Protein AF-A0A0C2WDB3-F1 (afdb_monomer)

Solvent-accessible surface area (backbone atoms only — not comparable to full-atom values): 11250 Å² total; per-residue (Å²): 106,78,64,80,74,76,80,78,57,102,80,63,82,91,71,88,46,85,45,68,68,51,74,45,49,42,76,48,100,87,47,97,67,60,38,32,36,38,39,38,61,45,88,76,47,72,95,50,74,88,69,39,56,70,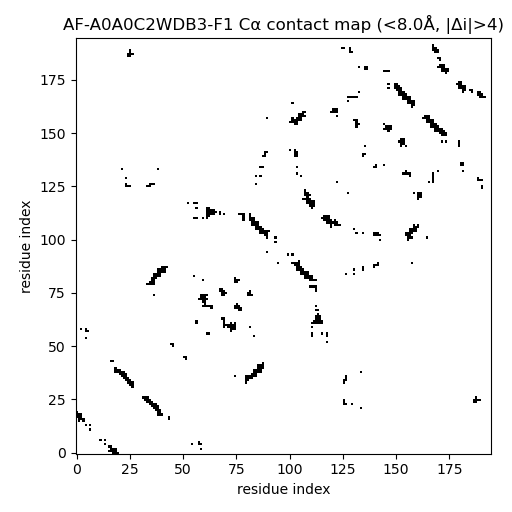56,55,30,46,51,33,20,32,54,22,67,89,75,39,46,14,82,80,30,74,19,61,34,42,71,53,30,20,34,38,36,38,34,40,49,50,51,77,68,56,63,73,42,63,90,75,54,63,24,28,28,35,36,40,35,45,40,37,45,54,40,85,49,71,43,51,78,52,78,52,73,66,56,58,33,41,49,43,60,52,30,56,76,71,68,34,52,76,79,68,88,57,66,78,77,71,43,31,31,68,33,33,31,36,34,66,46,73,74,42,80,46,69,26,51,41,58,30,39,64,47,97,88,69,49,78,40,75,28,90,86,55,71,62,55,56,73,68,81,85,131

Mean predicted aligned error: 9.03 Å

Organism: Amanita muscaria (strain Koide BX008) (NCBI:txid946122)

InterPro domains:
  IPR007400 PrpF-like [PF04303] (33-173)
  IPR007400 PrpF-like [PTHR43709] (33-182)

Foldseek 3Di:
DFDQQPDPDPPDDRQRADFDFDFQFADDVPDPAGAGEGEGELVSDPPDPVRCLSVLCSQQLPADQPPLCSVSHQARSDQSRQKYKHKAADDPVVVVCCVLVAFIEIFIWGQDHNHSDTDRQDDDLRVLLCNQQVCLQVVRGDPDWDDPPQFKTWHWYQYPNHRDIAIWMATWHQDPVGRTHHDPPPSHTDGDDDD

pLDDT: mean 77.94, std 22.99, range [24.86, 97.44]

Secondary structure (DSSP, 8-state):
-B------STTS-----B---------BTTB------EEEEGGGS-SSGGG-HHHHHHHHT---TTTS--TTSS--SSGGGSEEEEEES--HHHHH-GGG---EEEEEEEE-SSS--EE-S---HHHHHHHHHHHHHTT--TT----SSSSEEEEEEEETTTTEEEEEEEEEEE-TTS-EEE-TTTT--------

Radius of gyration: 17.09 Å; Cα contacts (8 Å, |Δi|>4): 403; chains: 1; bounding box: 42×40×45 Å

Sequence (195 aa):
MVLLVPQLGNQVPTTRLSYSYFIASISDDSLQGTSKGIFLHRIHLPSSPSQWALILLGIMGSPDPQYNRQLNGIGGGISSLSKICVVSEPNAELKKHPEMGVQVEYTFVQIGVRDETVDFSGNCGNLSAVVGAFALDEGMCTSGVRSNNGTTTTIRSFNTNTQKIIDTTFPITTTSDGRVLRSEQTRDVYWRPPK

Nearest PDB structures (foldseek):
  2pvz-assembly1_B  TM=8.518E-01  e=1.559E-12  Shewanella oneidensis
  2pw0-assembly1_A  TM=8.530E-01  e=3.350E-12  Shewanella oneidensis
  3g7k-assembly1_B  TM=8.896E-01  e=3.350E-12  Eubacterium barkeri
  5k87-assembly1_A  TM=8.477E-01  e=4.608E-12  Shewanella oneidensis MR-1
  2h9f-assembly1_A-2  TM=7.724E-01  e=1.650E-11  Pseudomonas aeruginosa

Structure (mmCIF, N/CA/C/O backbone):
data_AF-A0A0C2WDB3-F1
#
_entry.id   AF-A0A0C2WDB3-F1
#
loop_
_atom_site.group_PDB
_atom_site.id
_atom_site.type_symbol
_atom_site.label_atom_id
_atom_site.label_alt_id
_atom_site.label_comp_id
_atom_site.label_asym_id
_atom_site.label_entity_id
_atom_site.label_seq_id
_atom_site.pdbx_PDB_ins_code
_atom_site.Cartn_x
_atom_site.Cartn_y
_atom_site.Cartn_z
_atom_site.occupancy
_atom_site.B_iso_or_equiv
_atom_site.auth_seq_id
_atom_site.auth_comp_id
_atom_site.auth_asym_id
_atom_site.auth_atom_id
_atom_site.pdbx_PDB_model_num
ATOM 1 N N . MET A 1 1 ? -12.950 3.444 -13.390 1.00 29.47 1 MET A N 1
ATOM 2 C CA . MET A 1 1 ? -12.377 3.357 -14.755 1.00 29.47 1 MET A CA 1
ATOM 3 C C . MET A 1 1 ? -11.936 1.917 -14.970 1.00 29.47 1 MET A C 1
ATOM 5 O O . MET A 1 1 ? -11.247 1.396 -14.107 1.00 29.47 1 MET A O 1
ATOM 9 N N . VAL A 1 2 ? -12.379 1.244 -16.034 1.00 24.95 2 VAL A N 1
ATOM 10 C CA . VAL A 1 2 ? -11.947 -0.136 -16.333 1.00 24.95 2 VAL A CA 1
ATOM 11 C C . VAL A 1 2 ? -10.651 -0.043 -17.134 1.00 24.95 2 VAL A C 1
ATOM 13 O O . VAL A 1 2 ? -10.688 0.387 -18.283 1.00 24.95 2 VAL A O 1
ATOM 16 N N . LEU A 1 3 ? -9.513 -0.397 -16.533 1.00 31.64 3 LEU A N 1
ATOM 17 C CA . LEU A 1 3 ? -8.263 -0.568 -17.273 1.00 31.64 3 LEU A CA 1
ATOM 18 C C . LEU A 1 3 ? -8.257 -1.965 -17.887 1.00 31.64 3 LEU A C 1
ATOM 20 O O . LEU A 1 3 ? -8.215 -2.968 -17.178 1.00 31.64 3 LEU A O 1
ATOM 24 N N . LEU A 1 4 ? -8.318 -2.020 -19.214 1.00 27.84 4 LEU A N 1
ATOM 25 C CA . LEU A 1 4 ? -7.996 -3.228 -19.959 1.00 27.84 4 LEU A CA 1
ATOM 26 C C . LEU A 1 4 ? -6.472 -3.367 -19.944 1.00 27.84 4 LEU A C 1
ATOM 28 O O . LEU A 1 4 ? -5.782 -2.588 -20.595 1.00 27.84 4 LEU A O 1
ATOM 32 N N . VAL A 1 5 ? -5.949 -4.327 -19.179 1.00 33.88 5 VAL A N 1
ATOM 33 C CA . VAL A 1 5 ? -4.535 -4.710 -19.272 1.00 33.88 5 VAL A CA 1
ATOM 34 C C . VAL A 1 5 ? -4.343 -5.366 -20.648 1.00 33.88 5 VAL A C 1
ATOM 36 O O . VAL A 1 5 ? -5.035 -6.352 -20.928 1.00 33.88 5 VAL A O 1
ATOM 39 N N . PRO A 1 6 ? -3.483 -4.835 -21.539 1.00 29.02 6 PRO A N 1
ATOM 40 C CA . PRO A 1 6 ? -3.236 -5.451 -22.840 1.00 29.02 6 PRO A CA 1
ATOM 41 C C . PRO A 1 6 ? -2.696 -6.874 -22.662 1.00 29.02 6 PRO A C 1
ATOM 43 O O . PRO A 1 6 ? -1.939 -7.139 -21.728 1.00 29.02 6 PRO A O 1
ATOM 46 N N . GLN A 1 7 ? -3.071 -7.795 -23.554 1.00 32.03 7 GLN A N 1
ATOM 47 C CA . GLN A 1 7 ? -2.551 -9.164 -23.545 1.00 32.03 7 GLN A CA 1
ATOM 48 C C . GLN A 1 7 ? -1.019 -9.162 -23.669 1.00 32.03 7 GLN A C 1
ATOM 50 O O . GLN A 1 7 ? -0.475 -8.978 -24.756 1.00 32.03 7 GLN A O 1
ATOM 55 N N . LEU A 1 8 ? -0.320 -9.443 -22.570 1.00 35.09 8 LEU A N 1
ATOM 56 C CA . LEU A 1 8 ? 1.081 -9.861 -22.592 1.00 35.09 8 LEU A CA 1
ATOM 57 C C . LEU A 1 8 ? 1.128 -11.366 -22.908 1.00 35.09 8 LEU A C 1
ATOM 59 O O . LEU A 1 8 ? 1.382 -12.198 -22.043 1.00 35.09 8 LEU A O 1
ATOM 63 N N . GLY A 1 9 ? 0.813 -11.719 -24.158 1.00 31.53 9 GLY A N 1
ATOM 64 C CA . GLY A 1 9 ? 0.893 -13.091 -24.672 1.00 31.53 9 GLY A CA 1
ATOM 65 C C . GLY A 1 9 ? -0.127 -14.089 -24.096 1.00 31.53 9 GLY A C 1
ATOM 66 O O . GLY A 1 9 ? -0.886 -13.804 -23.172 1.00 31.53 9 GLY A O 1
ATOM 67 N N . ASN A 1 10 ? -0.142 -15.295 -24.675 1.00 33.47 10 ASN A N 1
ATOM 68 C CA . ASN A 1 10 ? -1.114 -16.386 -24.463 1.00 33.47 10 ASN A CA 1
ATOM 69 C C . ASN A 1 10 ? -1.148 -17.013 -23.043 1.00 33.47 10 ASN A C 1
ATOM 71 O O . ASN A 1 10 ? -1.560 -18.161 -22.902 1.00 33.47 10 ASN A O 1
ATOM 75 N N . GLN A 1 11 ? -0.687 -16.327 -21.994 1.00 34.84 11 GLN A N 1
ATOM 76 C CA . GLN A 1 11 ? -0.472 -16.921 -20.663 1.00 34.84 11 GLN A CA 1
ATOM 77 C C . GLN A 1 11 ? -1.189 -16.207 -19.506 1.00 34.84 11 GLN A C 1
ATOM 79 O O . GLN A 1 11 ? -1.117 -16.685 -18.376 1.00 34.84 11 GLN A O 1
ATOM 84 N N . VAL A 1 12 ? -1.918 -15.110 -19.747 1.00 37.12 12 VAL A N 1
ATOM 85 C CA . VAL A 1 12 ? -2.683 -14.421 -18.690 1.00 37.12 12 VAL A CA 1
ATOM 86 C C . VAL A 1 12 ? -4.150 -14.284 -19.119 1.00 37.12 12 VAL A C 1
ATOM 88 O O . VAL A 1 12 ? -4.416 -13.652 -20.144 1.00 37.12 12 VAL A O 1
ATOM 91 N N . PRO A 1 13 ? -5.118 -14.874 -18.386 1.00 30.00 13 PRO A N 1
ATOM 92 C CA . PRO A 1 13 ? -6.539 -14.684 -18.663 1.00 30.00 13 PRO A CA 1
ATOM 93 C C . PRO A 1 13 ? -6.901 -13.196 -18.655 1.00 30.00 13 PRO A C 1
ATOM 95 O O . PRO A 1 13 ? -6.412 -12.436 -17.819 1.00 30.00 13 PRO A O 1
ATOM 98 N N . THR A 1 14 ? -7.789 -12.781 -19.557 1.00 35.41 14 THR A N 1
ATOM 99 C CA . THR A 1 14 ? -8.394 -11.443 -19.584 1.00 35.41 14 THR A CA 1
ATOM 100 C C . THR A 1 14 ? -9.324 -11.285 -18.381 1.00 35.41 14 THR A C 1
ATOM 102 O O . THR A 1 14 ? -10.544 -11.389 -18.478 1.00 35.41 14 THR A O 1
ATOM 105 N N . THR A 1 15 ? -8.750 -11.059 -17.204 1.00 36.50 15 THR A N 1
ATOM 106 C CA . THR A 1 15 ? -9.531 -10.725 -16.019 1.00 36.50 15 THR A CA 1
ATOM 107 C C . THR A 1 15 ? -9.968 -9.273 -16.150 1.00 36.50 15 THR A C 1
ATOM 109 O O . THR A 1 15 ? -9.150 -8.359 -16.255 1.00 36.50 15 THR A O 1
ATOM 112 N N . ARG A 1 16 ? -11.282 -9.047 -16.173 1.00 34.53 16 ARG A N 1
ATOM 113 C CA . ARG A 1 16 ? -11.859 -7.707 -16.084 1.00 34.53 16 ARG A CA 1
ATOM 114 C C . ARG A 1 16 ? -11.647 -7.219 -14.655 1.00 34.53 16 ARG A C 1
ATOM 116 O O . ARG A 1 16 ? -12.353 -7.642 -13.746 1.00 34.53 16 ARG A O 1
ATOM 123 N N . LEU A 1 17 ? -10.641 -6.381 -14.457 1.00 39.28 17 LEU A N 1
ATOM 124 C CA . LEU A 1 17 ? -10.274 -5.897 -13.135 1.00 39.28 17 LEU A CA 1
ATOM 125 C C . LEU A 1 17 ? -10.960 -4.545 -12.912 1.00 39.28 17 LEU A C 1
ATOM 127 O O . LEU A 1 17 ? -10.678 -3.553 -13.587 1.00 39.28 17 LEU A O 1
ATOM 131 N N . SER A 1 18 ? -11.938 -4.531 -12.007 1.00 35.72 18 SER A N 1
ATOM 132 C CA . SER A 1 18 ? -12.594 -3.307 -11.551 1.00 35.72 18 SER A CA 1
ATOM 133 C C . SER A 1 18 ? -11.672 -2.633 -10.541 1.00 35.72 18 SER A C 1
ATOM 135 O O . SER A 1 18 ? -11.499 -3.130 -9.432 1.00 35.72 18 SER A O 1
ATOM 137 N N . TYR A 1 19 ? -11.045 -1.522 -10.919 1.00 44.62 19 TYR A N 1
ATOM 138 C CA . TYR A 1 19 ? -10.164 -0.781 -10.020 1.00 44.62 19 TYR A CA 1
ATOM 139 C C . TYR A 1 19 ? -10.827 0.516 -9.560 1.00 44.62 19 TYR A C 1
ATOM 141 O O . TYR A 1 19 ? -11.142 1.391 -10.375 1.00 44.62 19 TYR A O 1
ATOM 149 N N . SER A 1 20 ? -10.986 0.655 -8.247 1.00 41.03 20 SER A N 1
ATOM 150 C CA . SER A 1 20 ? -11.106 1.952 -7.588 1.00 41.03 20 SER A CA 1
ATOM 151 C C . SER A 1 20 ? -9.692 2.504 -7.434 1.00 41.03 20 SER A C 1
ATOM 153 O O . SER A 1 20 ? -8.935 2.028 -6.598 1.00 41.03 20 SER A O 1
ATOM 155 N N . TYR A 1 21 ? -9.284 3.456 -8.273 1.00 44.28 21 TYR A N 1
ATOM 156 C CA . TYR A 1 21 ? -7.986 4.106 -8.098 1.00 44.28 21 TYR A CA 1
ATOM 157 C C . TYR A 1 21 ? -8.173 5.320 -7.186 1.00 44.28 21 TYR A C 1
ATOM 159 O O . TYR A 1 21 ? -8.835 6.292 -7.543 1.00 4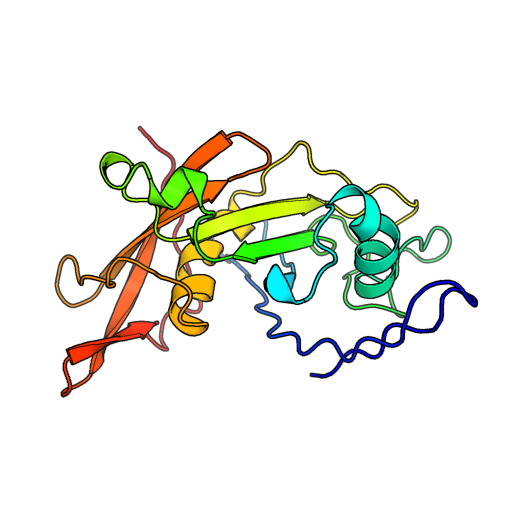4.28 21 TYR A O 1
ATOM 167 N N . PHE A 1 22 ? -7.592 5.259 -5.991 1.00 49.25 22 PHE A N 1
ATOM 168 C CA . PHE A 1 22 ? -7.472 6.424 -5.127 1.00 49.25 22 PHE A CA 1
ATOM 169 C C . PHE A 1 22 ? -6.130 7.096 -5.400 1.00 49.25 22 PHE A C 1
ATOM 171 O O . PHE A 1 22 ? -5.084 6.516 -5.132 1.00 49.25 22 PHE A O 1
ATOM 178 N N . ILE A 1 23 ? -6.138 8.319 -5.928 1.00 50.66 23 ILE A N 1
ATOM 179 C CA . ILE A 1 23 ? -4.914 9.117 -6.019 1.00 50.66 23 ILE A CA 1
ATOM 180 C C . ILE A 1 23 ? -4.742 9.820 -4.678 1.00 50.66 23 ILE A C 1
ATOM 182 O O . ILE A 1 23 ? -5.317 10.879 -4.439 1.00 50.66 23 ILE A O 1
ATOM 186 N N . ALA A 1 24 ? -3.938 9.225 -3.802 1.00 48.50 24 ALA A N 1
ATOM 187 C CA . ALA A 1 24 ? -3.447 9.924 -2.626 1.00 48.50 24 ALA A CA 1
ATOM 188 C C . ALA A 1 24 ? -2.508 11.042 -3.085 1.00 48.50 24 ALA A C 1
ATOM 190 O O . ALA A 1 24 ? -1.585 10.792 -3.851 1.00 48.50 24 ALA A O 1
ATOM 191 N N . SER A 1 25 ? -2.755 12.271 -2.649 1.00 47.25 25 SER A N 1
ATOM 192 C CA . SER A 1 25 ? -1.827 13.390 -2.781 1.00 47.25 25 SER A CA 1
ATOM 193 C C . SER A 1 25 ? -1.812 14.086 -1.437 1.00 47.25 25 SER A C 1
ATOM 195 O O . SER A 1 25 ? -2.740 14.818 -1.128 1.00 47.25 25 SER A O 1
ATOM 197 N N . ILE A 1 26 ? -0.792 13.831 -0.625 1.00 49.50 26 ILE A N 1
ATOM 198 C CA . ILE A 1 26 ? -0.613 14.564 0.629 1.00 49.50 26 ILE A CA 1
ATOM 199 C C . ILE A 1 26 ? 0.196 15.804 0.287 1.00 49.50 26 ILE A C 1
ATOM 201 O O . ILE A 1 26 ? 1.408 15.714 0.107 1.00 49.50 26 ILE A O 1
ATOM 205 N N . SER A 1 27 ? -0.494 16.927 0.100 1.00 42.66 27 SER A N 1
ATOM 206 C CA . SER A 1 27 ? 0.113 18.254 0.047 1.00 42.66 27 SER A CA 1
ATOM 207 C C . SER A 1 27 ? 0.041 18.859 1.441 1.00 42.66 27 SER A C 1
ATOM 209 O O . SER A 1 27 ? -1.006 19.335 1.856 1.00 42.66 27 SER A O 1
ATOM 211 N N . ASP A 1 28 ? 1.148 18.815 2.170 1.00 41.81 28 ASP A N 1
ATOM 212 C CA . ASP A 1 28 ? 1.378 19.752 3.263 1.00 41.81 28 ASP A CA 1
ATOM 213 C C . ASP A 1 28 ? 2.239 20.874 2.674 1.00 41.81 28 ASP A C 1
ATOM 215 O O . ASP A 1 28 ? 3.283 20.593 2.080 1.00 41.81 28 ASP A O 1
ATOM 219 N N . ASP A 1 29 ? 1.812 22.132 2.809 1.00 41.59 29 ASP A N 1
ATOM 220 C CA . ASP A 1 29 ? 2.578 23.300 2.350 1.00 41.59 29 ASP A CA 1
ATOM 221 C C . ASP A 1 29 ? 3.986 23.363 2.988 1.00 41.59 29 ASP A C 1
ATOM 223 O O . ASP A 1 29 ? 4.877 24.044 2.476 1.00 41.59 29 ASP A O 1
ATOM 227 N N . SER A 1 30 ? 4.223 22.609 4.070 1.00 39.62 30 SER A N 1
ATOM 228 C CA . SER A 1 30 ? 5.518 22.453 4.738 1.00 39.62 30 SER A CA 1
ATOM 229 C C . SER A 1 30 ? 6.314 21.189 4.355 1.00 39.62 30 SER A C 1
ATOM 231 O O . SER A 1 30 ? 7.501 21.109 4.679 1.00 39.62 30 SER A O 1
ATOM 233 N N . LEU A 1 31 ? 5.731 20.227 3.621 1.00 39.47 31 LEU A N 1
ATOM 234 C CA . LEU A 1 31 ? 6.399 18.992 3.178 1.00 39.47 31 LEU A CA 1
ATOM 235 C C . LEU A 1 31 ? 6.399 18.903 1.645 1.00 39.47 31 LEU A C 1
ATOM 237 O O . LEU A 1 31 ? 5.482 18.379 1.014 1.00 39.47 31 LEU A O 1
ATOM 241 N N . GLN A 1 32 ? 7.477 19.377 1.019 1.00 34.22 32 GLN A N 1
ATOM 242 C CA . GLN A 1 32 ? 7.733 19.165 -0.408 1.00 34.22 32 GLN A CA 1
ATOM 243 C C . GLN A 1 32 ? 7.934 17.668 -0.700 1.00 34.22 32 GLN A C 1
ATOM 245 O O . GLN A 1 32 ? 9.035 17.135 -0.590 1.00 34.22 32 GLN A O 1
ATOM 250 N N . GLY A 1 33 ? 6.854 16.984 -1.084 1.00 46.50 33 GLY A N 1
ATOM 251 C CA . GLY A 1 33 ? 6.903 15.606 -1.571 1.00 46.50 33 GLY A CA 1
ATOM 252 C C . GLY A 1 33 ? 5.533 14.941 -1.683 1.00 46.50 33 GLY A C 1
ATOM 253 O O . GLY A 1 33 ? 5.199 14.084 -0.870 1.00 46.50 33 GLY A O 1
ATOM 254 N N . THR A 1 34 ? 4.755 15.257 -2.722 1.00 65.25 34 THR A N 1
ATOM 255 C CA . THR A 1 34 ? 3.454 14.610 -2.962 1.00 65.25 34 THR A CA 1
ATOM 256 C C . THR A 1 34 ? 3.649 13.301 -3.739 1.00 65.25 34 THR A C 1
ATOM 258 O O . THR A 1 34 ? 3.961 13.279 -4.928 1.00 65.25 34 THR A O 1
ATOM 261 N N . SER A 1 35 ? 3.543 12.158 -3.057 1.00 71.25 35 SER A N 1
ATOM 262 C CA . SER A 1 35 ? 3.513 10.859 -3.747 1.00 71.25 35 SER A CA 1
ATOM 263 C C . SER A 1 35 ? 2.099 10.539 -4.188 1.00 71.25 35 SER A C 1
ATOM 265 O O . SER A 1 35 ? 1.191 10.679 -3.378 1.00 71.25 35 SER A O 1
ATOM 267 N N . LYS A 1 36 ? 1.945 10.055 -5.420 1.00 81.94 36 LYS A N 1
ATOM 268 C CA . LYS A 1 36 ? 0.699 9.481 -5.928 1.00 81.94 36 LYS A CA 1
ATOM 269 C C . LYS A 1 36 ? 0.923 8.013 -6.238 1.00 81.94 36 LYS A C 1
ATOM 271 O O . LYS A 1 36 ? 2.006 7.604 -6.649 1.00 81.94 36 LYS A O 1
ATOM 276 N N . GLY A 1 37 ? -0.111 7.220 -6.044 1.00 85.62 37 GLY A N 1
ATOM 277 C CA . GLY A 1 37 ? -0.098 5.817 -6.407 1.00 85.62 37 GLY A CA 1
ATOM 278 C C . GLY A 1 37 ? -1.508 5.289 -6.508 1.00 85.62 37 GLY A C 1
ATOM 279 O O . GLY A 1 37 ? -2.467 6.037 -6.332 1.00 85.62 37 GLY A O 1
ATOM 280 N N . ILE A 1 38 ? -1.611 4.006 -6.817 1.00 88.44 38 ILE A N 1
ATOM 281 C CA . ILE A 1 38 ? -2.891 3.339 -7.031 1.00 88.44 38 ILE A CA 1
ATOM 282 C C . ILE A 1 38 ? -3.148 2.356 -5.912 1.00 88.44 38 ILE A C 1
ATOM 284 O O . ILE A 1 38 ? -2.246 1.645 -5.483 1.00 88.44 38 ILE A O 1
ATOM 288 N N . PHE A 1 39 ? -4.397 2.298 -5.473 1.00 89.50 39 PHE A N 1
ATOM 289 C CA . PHE A 1 39 ? -4.862 1.333 -4.495 1.00 89.50 39 PHE A CA 1
ATOM 290 C C . PHE A 1 39 ? -5.623 0.235 -5.233 1.00 89.50 39 PHE A C 1
ATOM 292 O O . PHE A 1 39 ? -6.475 0.520 -6.070 1.00 89.50 39 PHE A O 1
ATOM 299 N N . LEU A 1 40 ? -5.271 -1.021 -4.981 1.00 90.56 40 LEU A N 1
ATOM 300 C CA . LEU A 1 40 ? -5.884 -2.185 -5.607 1.00 90.56 40 LEU A CA 1
ATOM 301 C C . LEU A 1 40 ? -6.482 -3.067 -4.524 1.00 90.56 40 LEU A C 1
ATOM 303 O O . LEU A 1 40 ? -5.833 -3.356 -3.522 1.00 90.56 40 LEU A O 1
ATOM 307 N N . HIS A 1 41 ? -7.686 -3.571 -4.764 1.00 91.38 41 HIS A N 1
ATOM 308 C CA . HIS A 1 41 ? -8.228 -4.659 -3.963 1.00 91.38 41 HIS A CA 1
ATOM 309 C C . HIS A 1 41 ? -7.413 -5.931 -4.201 1.00 91.38 41 HIS A C 1
ATOM 311 O O . HIS A 1 41 ? -7.281 -6.398 -5.334 1.00 91.38 41 HIS A O 1
ATOM 317 N N . ARG A 1 42 ? -6.925 -6.549 -3.129 1.00 93.81 42 ARG A N 1
ATOM 318 C CA . ARG A 1 42 ? -6.191 -7.820 -3.169 1.00 93.81 42 ARG A CA 1
ATOM 319 C C . ARG A 1 42 ? -6.972 -8.955 -3.837 1.00 93.81 42 ARG A C 1
ATOM 321 O O . ARG A 1 42 ? -6.353 -9.833 -4.437 1.00 93.81 42 ARG A O 1
ATOM 328 N N . ILE A 1 43 ? -8.304 -8.947 -3.741 1.00 91.00 43 ILE A N 1
ATOM 329 C CA . ILE A 1 43 ? -9.184 -9.966 -4.343 1.00 91.00 43 ILE A CA 1
ATOM 330 C C . ILE A 1 43 ? -9.133 -9.976 -5.877 1.00 91.00 43 ILE A C 1
ATOM 332 O O . ILE A 1 43 ? -9.504 -10.966 -6.496 1.00 91.00 43 ILE A O 1
ATOM 336 N N . HIS A 1 44 ? -8.653 -8.892 -6.489 1.00 89.88 44 HIS A N 1
ATOM 337 C CA . HIS A 1 44 ? -8.504 -8.775 -7.935 1.00 89.88 44 HIS A CA 1
ATOM 338 C C . HIS A 1 44 ? -7.155 -9.319 -8.436 1.00 89.88 44 HIS A C 1
ATOM 340 O O . HIS A 1 44 ? -6.963 -9.479 -9.636 1.00 89.88 44 HIS A O 1
ATOM 346 N N . LEU A 1 45 ? -6.214 -9.637 -7.547 1.00 91.56 45 LEU A N 1
ATOM 347 C CA . LEU A 1 45 ? -4.917 -10.194 -7.928 1.00 91.56 45 LEU A CA 1
ATOM 348 C C . LEU A 1 45 ? -4.858 -11.706 -7.670 1.00 91.56 45 LEU A C 1
ATOM 350 O O . LEU A 1 45 ? -5.545 -12.205 -6.772 1.00 91.56 45 LEU A O 1
ATOM 354 N N . PRO A 1 46 ? -4.002 -12.445 -8.404 1.00 93.94 46 PRO A N 1
ATOM 355 C CA . PRO A 1 46 ? -3.741 -13.847 -8.112 1.00 93.94 46 PRO A CA 1
ATOM 356 C C . PRO A 1 46 ? -3.354 -14.070 -6.649 1.00 93.94 46 PRO A C 1
ATOM 358 O O . PRO A 1 46 ? -2.742 -13.212 -6.008 1.00 93.94 46 PRO A O 1
ATOM 361 N N . SER A 1 47 ? -3.672 -15.249 -6.114 1.00 91.06 47 SER A N 1
ATOM 362 C CA . SER A 1 47 ? -3.431 -15.543 -4.699 1.00 91.06 47 SER A CA 1
ATOM 363 C C . SER A 1 47 ? -1.954 -15.482 -4.300 1.00 91.06 47 SER A C 1
ATOM 365 O O . SER A 1 47 ? -1.650 -15.173 -3.150 1.00 91.06 47 SER A O 1
ATOM 367 N N . SER A 1 48 ? -1.043 -15.755 -5.238 1.00 91.06 48 SER A N 1
ATOM 368 C CA . SER A 1 48 ? 0.396 -15.692 -4.999 1.00 91.06 48 SER A CA 1
ATOM 369 C C . SER A 1 48 ? 0.970 -14.329 -5.406 1.00 91.06 48 SER A C 1
ATOM 371 O O . SER A 1 48 ? 0.919 -14.002 -6.596 1.00 91.06 48 SER A O 1
ATOM 373 N N . PRO A 1 49 ? 1.598 -13.564 -4.487 1.00 89.94 49 PRO A N 1
ATOM 374 C CA . PRO A 1 49 ? 2.290 -12.318 -4.827 1.00 89.94 49 PRO A CA 1
ATOM 375 C C . PRO A 1 49 ? 3.382 -12.466 -5.891 1.00 89.94 49 PRO A C 1
ATOM 377 O O . PRO A 1 49 ? 3.630 -11.536 -6.653 1.00 89.94 49 PRO A O 1
ATOM 380 N N . SER A 1 50 ? 3.986 -13.654 -6.022 1.00 90.50 50 SER A N 1
ATOM 381 C CA . SER A 1 50 ? 4.978 -13.926 -7.072 1.00 90.50 50 SER A CA 1
ATOM 382 C C . SER A 1 50 ? 4.418 -13.816 -8.496 1.00 90.50 50 SER A C 1
ATOM 384 O O . SER A 1 50 ? 5.181 -13.669 -9.444 1.00 90.50 50 SER A O 1
ATOM 386 N N . GLN A 1 51 ? 3.093 -13.862 -8.661 1.00 92.88 51 GLN A N 1
ATOM 387 C CA . GLN A 1 51 ? 2.418 -13.738 -9.955 1.00 92.88 51 GLN A CA 1
ATOM 388 C C . GLN A 1 51 ? 2.001 -12.294 -10.268 1.00 92.88 51 GLN A C 1
ATOM 390 O O . GLN A 1 51 ? 1.402 -12.039 -11.310 1.00 92.88 51 GLN A O 1
ATOM 395 N N . TRP A 1 52 ? 2.275 -11.336 -9.377 1.00 95.50 52 TRP A N 1
ATOM 396 C CA . TRP A 1 52 ? 1.799 -9.962 -9.544 1.00 95.50 52 TRP A CA 1
ATOM 397 C C . TRP A 1 52 ? 2.669 -9.136 -10.480 1.00 95.50 52 TRP A C 1
ATOM 399 O O . TRP A 1 52 ? 2.146 -8.227 -11.113 1.00 95.50 52 TRP A O 1
ATOM 409 N N . ALA A 1 53 ? 3.966 -9.439 -10.586 1.00 95.56 53 ALA A N 1
ATOM 410 C CA . ALA A 1 53 ? 4.946 -8.560 -11.227 1.00 95.56 53 ALA A CA 1
ATOM 411 C C . ALA A 1 53 ? 4.500 -8.058 -12.612 1.00 95.56 53 ALA A C 1
ATOM 413 O O . ALA A 1 53 ? 4.387 -6.852 -12.813 1.00 95.56 53 ALA A O 1
ATOM 414 N N . LEU A 1 54 ? 4.136 -8.969 -13.524 1.00 94.00 54 LEU A N 1
ATOM 415 C CA . LEU A 1 54 ? 3.684 -8.614 -14.877 1.00 94.00 54 LEU A CA 1
ATOM 416 C C . LEU A 1 54 ? 2.399 -7.773 -14.885 1.00 94.00 54 LEU A C 1
ATOM 418 O O . LEU A 1 54 ? 2.258 -6.867 -15.702 1.00 94.00 54 LEU A O 1
ATOM 422 N N . ILE A 1 55 ? 1.471 -8.044 -13.963 1.00 94.94 55 ILE A N 1
ATOM 423 C CA . ILE A 1 55 ? 0.213 -7.297 -13.845 1.00 94.94 55 ILE A CA 1
ATOM 424 C C . ILE A 1 55 ? 0.504 -5.870 -13.374 1.00 94.94 55 ILE A C 1
ATOM 426 O O . ILE A 1 55 ? 0.008 -4.914 -13.963 1.00 94.94 55 ILE A O 1
ATOM 430 N N . LEU A 1 56 ? 1.322 -5.719 -12.329 1.00 95.94 56 LEU A N 1
ATOM 431 C CA . LEU A 1 56 ? 1.645 -4.418 -11.745 1.00 95.94 56 LEU A CA 1
ATOM 432 C C . LEU A 1 56 ? 2.477 -3.557 -12.705 1.00 95.94 56 LEU A C 1
ATOM 434 O O . LEU A 1 56 ? 2.187 -2.372 -12.854 1.00 95.94 56 LEU A O 1
ATOM 438 N N . LEU A 1 57 ? 3.446 -4.155 -13.404 1.00 96.50 57 LEU A N 1
ATOM 439 C CA . LEU A 1 57 ? 4.200 -3.496 -14.475 1.00 96.50 57 LEU A CA 1
ATOM 440 C C . LEU A 1 57 ? 3.266 -3.006 -15.589 1.00 96.50 57 LEU A C 1
ATOM 442 O O . LEU A 1 57 ? 3.311 -1.832 -15.957 1.00 96.50 57 LEU A O 1
ATOM 446 N N . GLY A 1 58 ? 2.352 -3.868 -16.050 1.00 94.44 58 GLY A N 1
ATOM 447 C CA . GLY A 1 58 ? 1.366 -3.526 -17.074 1.00 94.44 58 GLY A CA 1
ATOM 448 C C . GLY A 1 58 ? 0.412 -2.402 -16.658 1.00 94.44 58 GLY A C 1
ATOM 449 O O . GLY A 1 58 ? 0.154 -1.504 -17.453 1.00 94.44 58 GLY A O 1
ATOM 450 N N . ILE A 1 59 ? -0.068 -2.399 -15.408 1.00 93.19 59 ILE A N 1
ATOM 451 C CA . ILE A 1 59 ? -0.880 -1.296 -14.863 1.00 93.19 59 ILE A CA 1
ATOM 452 C C . ILE A 1 59 ? -0.093 0.016 -14.921 1.00 93.19 59 ILE A C 1
ATOM 454 O O . ILE A 1 59 ? -0.620 1.033 -15.370 1.00 93.19 59 ILE A O 1
ATOM 458 N N . MET A 1 60 ? 1.166 0.007 -14.483 1.00 94.50 60 MET A N 1
ATOM 459 C CA . MET A 1 60 ? 1.965 1.230 -14.413 1.00 94.50 60 MET A CA 1
ATOM 460 C C . MET A 1 60 ? 2.501 1.704 -15.757 1.00 94.50 60 MET A C 1
ATOM 462 O O . MET A 1 60 ? 2.905 2.857 -15.836 1.00 94.50 60 MET A O 1
ATOM 466 N N . GLY A 1 61 ? 2.482 0.877 -16.802 1.00 95.50 61 GLY A N 1
ATOM 467 C CA . GLY A 1 61 ? 3.105 1.215 -18.083 1.00 95.50 61 GLY A CA 1
ATOM 468 C C . GLY A 1 61 ? 4.627 1.072 -18.046 1.00 95.50 61 GLY A C 1
ATOM 469 O O . GLY A 1 61 ? 5.342 1.821 -18.706 1.00 95.50 61 GLY A O 1
ATOM 470 N N . SER A 1 62 ? 5.120 0.140 -17.231 1.00 96.75 62 SER A N 1
ATOM 471 C CA . SER A 1 62 ? 6.539 -0.184 -17.100 1.00 96.75 62 SER A CA 1
ATOM 472 C C . SER A 1 62 ? 6.857 -1.536 -17.748 1.00 96.75 62 SER A C 1
ATOM 474 O O . SER A 1 62 ? 5.990 -2.414 -17.774 1.00 96.75 62 SER A O 1
ATOM 476 N N . PRO A 1 63 ? 8.095 -1.742 -18.224 1.00 96.75 63 PRO A N 1
ATOM 477 C CA . PRO A 1 63 ? 9.182 -0.762 -18.283 1.00 96.75 63 PRO A CA 1
ATOM 478 C C . PRO A 1 63 ? 8.987 0.268 -19.415 1.00 96.75 63 PRO A C 1
ATOM 480 O O . PRO A 1 63 ? 8.478 -0.054 -20.485 1.00 96.75 63 PRO A O 1
ATOM 483 N N . ASP A 1 64 ? 9.446 1.501 -19.199 1.00 96.00 64 ASP A N 1
ATOM 484 C CA . ASP A 1 64 ? 9.537 2.573 -20.202 1.00 96.00 64 ASP A CA 1
ATOM 485 C C . ASP A 1 64 ? 10.956 3.186 -20.200 1.00 96.00 64 ASP A C 1
ATOM 487 O O . ASP A 1 64 ? 11.170 4.314 -19.734 1.00 96.00 64 ASP A O 1
ATOM 491 N N . PRO A 1 65 ? 11.967 2.437 -20.687 1.00 94.56 65 PRO A N 1
ATOM 492 C CA . PRO A 1 65 ? 13.367 2.857 -20.636 1.00 94.56 65 PRO A CA 1
ATOM 493 C C . PRO A 1 65 ? 13.657 4.069 -21.526 1.00 94.56 65 PRO A C 1
ATOM 495 O O . PRO A 1 65 ? 14.558 4.855 -21.227 1.00 94.56 65 PRO A O 1
ATOM 498 N N . GLN A 1 66 ? 12.913 4.218 -22.626 1.00 92.50 66 GLN A N 1
ATOM 499 C CA . GLN A 1 66 ? 13.195 5.215 -23.654 1.00 92.50 66 GLN A CA 1
ATOM 500 C C . GLN A 1 66 ? 12.630 6.588 -23.295 1.00 92.50 66 GLN A C 1
ATOM 502 O O . GLN A 1 66 ? 13.305 7.596 -23.512 1.00 92.50 66 GLN A O 1
ATOM 507 N N . TYR A 1 67 ? 11.409 6.647 -22.758 1.00 92.62 67 TYR A N 1
ATOM 508 C CA . TYR A 1 67 ? 10.706 7.916 -22.594 1.00 92.62 67 TYR A CA 1
ATOM 509 C C . TYR A 1 67 ? 10.514 8.321 -21.133 1.00 92.62 67 TYR A C 1
ATOM 511 O O . TYR A 1 67 ? 10.474 9.524 -20.874 1.00 92.62 67 TYR A O 1
ATOM 519 N N . ASN A 1 68 ? 10.474 7.379 -20.181 1.00 93.94 68 ASN A N 1
ATOM 520 C CA . ASN A 1 68 ? 10.158 7.644 -18.768 1.00 93.94 68 ASN A CA 1
ATOM 521 C C . ASN A 1 68 ? 8.837 8.403 -18.585 1.00 93.94 68 ASN A C 1
ATOM 523 O O . ASN A 1 68 ? 8.757 9.350 -17.806 1.00 93.94 68 ASN A O 1
ATOM 527 N N . ARG A 1 69 ? 7.814 8.056 -19.361 1.00 93.50 69 ARG A N 1
ATOM 528 C CA . ARG A 1 69 ? 6.513 8.730 -19.352 1.00 93.50 69 ARG A CA 1
ATOM 529 C C . ARG A 1 69 ? 5.384 7.825 -18.887 1.00 93.50 69 ARG A C 1
ATOM 531 O O . ARG A 1 69 ? 4.389 8.366 -18.422 1.00 93.50 69 ARG A O 1
ATOM 538 N N . GLN A 1 70 ? 5.527 6.498 -19.017 1.00 94.19 70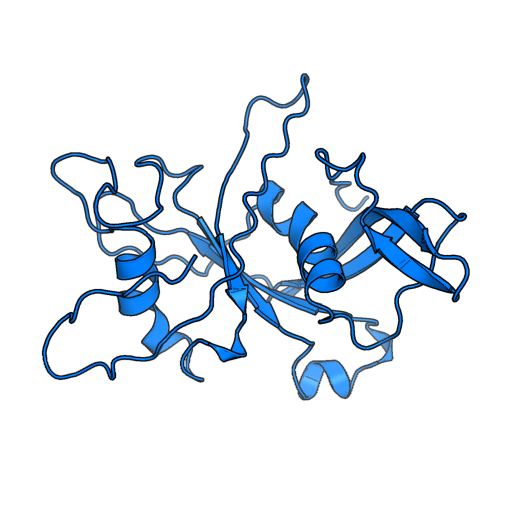 GLN A N 1
ATOM 539 C CA . GLN A 1 70 ? 4.508 5.516 -18.610 1.00 94.19 70 GLN A CA 1
ATOM 540 C C . GLN A 1 70 ? 3.141 5.731 -19.303 1.00 94.19 70 GLN A C 1
ATOM 542 O O . GLN A 1 70 ? 2.087 5.449 -18.743 1.00 94.19 70 GLN A O 1
ATOM 547 N N . LEU A 1 71 ? 3.138 6.224 -20.553 1.00 92.50 71 LEU A N 1
ATOM 548 C CA . LEU A 1 71 ? 1.913 6.632 -21.276 1.00 92.50 71 LEU A CA 1
ATOM 549 C C . LEU A 1 71 ? 0.972 5.477 -21.653 1.00 92.50 71 LEU A C 1
ATOM 551 O O . LEU A 1 71 ? -0.182 5.715 -21.999 1.00 92.50 71 LEU A O 1
ATOM 555 N N . ASN A 1 72 ? 1.465 4.241 -21.638 1.00 90.06 72 ASN A N 1
ATOM 556 C CA . ASN A 1 72 ? 0.684 3.022 -21.856 1.00 90.06 72 ASN A CA 1
ATOM 557 C C . ASN A 1 72 ? 0.088 2.454 -20.553 1.00 90.06 72 ASN A C 1
ATOM 559 O O . ASN A 1 72 ? -0.552 1.405 -20.594 1.00 90.06 72 ASN A O 1
ATOM 563 N N . GLY A 1 73 ? 0.291 3.127 -19.421 1.00 90.81 73 GLY A N 1
ATOM 564 C CA . GLY A 1 73 ? -0.299 2.791 -18.134 1.00 90.81 73 GLY A CA 1
ATOM 565 C C . GLY A 1 73 ? -0.715 4.042 -17.368 1.00 90.81 73 GLY A C 1
ATOM 566 O O . GLY A 1 73 ? -0.941 5.104 -17.944 1.00 90.81 73 GLY A O 1
ATOM 567 N N . ILE A 1 74 ? -0.857 3.900 -16.052 1.00 90.06 74 ILE A N 1
ATOM 568 C CA . ILE A 1 74 ? -1.285 4.991 -15.159 1.00 90.06 74 ILE A CA 1
ATOM 569 C C . ILE A 1 74 ? -0.159 5.570 -14.301 1.00 90.06 74 ILE A C 1
ATOM 571 O O . ILE A 1 74 ? -0.411 6.429 -13.453 1.00 90.06 74 ILE A O 1
ATOM 575 N N . GLY A 1 75 ? 1.075 5.107 -14.502 1.00 90.88 75 GLY A N 1
ATOM 576 C CA . GLY A 1 75 ? 2.244 5.706 -13.877 1.00 90.88 75 GLY A CA 1
ATOM 577 C C . GLY A 1 75 ? 2.538 7.106 -14.413 1.00 90.88 75 GLY A C 1
ATOM 578 O O . GLY A 1 75 ? 2.152 7.468 -15.521 1.00 90.88 75 GLY A O 1
ATOM 579 N N . GLY A 1 76 ? 3.207 7.922 -13.599 1.00 91.94 76 GLY A N 1
ATOM 580 C CA . GLY A 1 76 ? 3.532 9.311 -13.944 1.00 91.94 76 GLY A CA 1
ATOM 581 C C . GLY A 1 76 ? 4.948 9.545 -14.474 1.00 91.94 76 GLY A C 1
ATOM 582 O O . GLY A 1 76 ? 5.388 10.691 -14.498 1.00 91.94 76 GLY A O 1
ATOM 583 N N . GLY A 1 77 ? 5.702 8.494 -14.810 1.00 93.38 77 GLY A N 1
ATOM 584 C CA . GLY A 1 77 ? 7.053 8.605 -15.376 1.00 93.38 77 GLY A CA 1
ATOM 585 C C . GLY A 1 77 ? 8.165 8.962 -14.379 1.00 93.38 77 GLY A C 1
ATOM 586 O O . GLY A 1 77 ? 9.339 9.036 -14.739 1.00 93.38 77 GLY A O 1
ATOM 587 N N . ILE A 1 78 ? 7.824 9.153 -13.103 1.00 92.25 78 ILE A N 1
ATOM 588 C CA . ILE A 1 78 ? 8.767 9.407 -12.005 1.00 92.25 78 ILE A CA 1
ATOM 589 C C . ILE A 1 78 ? 8.428 8.526 -10.801 1.00 92.25 78 ILE A C 1
ATOM 591 O O . ILE A 1 78 ? 7.275 8.141 -10.601 1.00 92.25 78 ILE A O 1
ATOM 595 N N . SER A 1 79 ? 9.423 8.225 -9.962 1.00 91.00 79 SER A N 1
ATOM 596 C CA . SER A 1 79 ? 9.281 7.260 -8.859 1.00 91.00 79 SER A CA 1
ATOM 597 C C . SER A 1 79 ? 8.160 7.610 -7.873 1.00 91.00 79 SER A C 1
ATOM 599 O O . SER A 1 79 ? 7.452 6.715 -7.410 1.00 91.00 79 SER A O 1
ATOM 601 N N . SER A 1 80 ? 7.941 8.900 -7.588 1.00 89.19 80 SER A N 1
ATOM 602 C CA . SER A 1 80 ? 6.881 9.390 -6.695 1.00 89.19 80 SER A CA 1
ATOM 603 C C . SER A 1 80 ? 5.462 9.167 -7.225 1.00 89.19 80 SER A C 1
ATOM 605 O O . SER A 1 80 ? 4.530 9.217 -6.424 1.00 89.19 80 SER A O 1
ATOM 607 N N . LEU A 1 81 ? 5.315 8.899 -8.527 1.00 90.62 81 LEU A N 1
ATOM 608 C CA . LEU A 1 81 ? 4.057 8.641 -9.236 1.00 90.62 81 LEU A CA 1
ATOM 609 C C . LEU A 1 81 ? 3.987 7.206 -9.801 1.00 90.62 81 LEU A C 1
ATOM 611 O O . LEU A 1 81 ? 3.103 6.904 -10.599 1.00 90.62 81 LEU A O 1
ATOM 615 N N . SER A 1 82 ? 4.928 6.334 -9.420 1.00 94.38 82 SER A N 1
ATOM 616 C CA . SER A 1 82 ? 5.043 4.950 -9.900 1.00 94.38 82 SER A CA 1
ATOM 617 C C . SER A 1 82 ? 4.908 3.956 -8.736 1.00 94.38 82 SER A C 1
ATOM 619 O O . SER A 1 82 ? 5.842 3.233 -8.386 1.00 94.38 82 SER A O 1
ATOM 621 N N . LYS A 1 83 ? 3.759 4.001 -8.049 1.00 93.81 83 LYS A N 1
ATOM 622 C CA . LYS A 1 83 ? 3.528 3.324 -6.762 1.00 93.81 83 LYS A CA 1
ATOM 623 C C . LYS A 1 83 ? 2.178 2.625 -6.718 1.00 93.81 83 LYS A C 1
ATOM 625 O O . LYS A 1 83 ? 1.186 3.169 -7.203 1.00 93.81 83 LYS A O 1
ATOM 630 N N . ILE A 1 84 ? 2.127 1.469 -6.062 1.00 94.50 84 ILE A N 1
ATOM 631 C CA . ILE A 1 84 ? 0.896 0.707 -5.846 1.00 94.50 84 ILE A CA 1
ATOM 632 C C . ILE A 1 84 ? 0.777 0.307 -4.370 1.00 94.50 84 ILE A C 1
ATOM 634 O O . ILE A 1 84 ? 1.760 -0.059 -3.730 1.00 94.50 84 ILE A O 1
ATOM 638 N N . CYS A 1 85 ? -0.440 0.346 -3.836 1.00 94.81 85 CYS A N 1
ATOM 639 C CA . CYS A 1 85 ? -0.832 -0.293 -2.587 1.00 94.81 85 CYS A CA 1
ATOM 640 C C . CYS A 1 85 ? -1.886 -1.363 -2.878 1.00 94.81 85 CYS A C 1
ATOM 642 O O . CYS A 1 85 ? -2.963 -1.064 -3.380 1.00 94.81 85 CYS A O 1
ATOM 644 N N . VAL A 1 86 ? -1.595 -2.615 -2.545 1.00 95.81 86 VAL A N 1
ATOM 645 C CA . VAL A 1 86 ? -2.572 -3.708 -2.586 1.00 95.81 86 VAL A CA 1
ATOM 646 C C . VAL A 1 86 ? -3.183 -3.841 -1.201 1.00 95.81 86 VAL A C 1
ATOM 648 O O . VAL A 1 86 ? -2.445 -4.044 -0.244 1.00 95.81 86 VAL A O 1
ATOM 651 N N . VAL A 1 87 ? -4.500 -3.717 -1.087 1.00 95.38 87 VAL A N 1
ATOM 652 C CA . VAL A 1 87 ? -5.221 -3.618 0.188 1.00 95.38 87 VAL A CA 1
ATOM 653 C C . VAL A 1 87 ? -6.260 -4.733 0.300 1.00 95.38 87 VAL A C 1
ATOM 655 O O . VAL A 1 87 ? -6.924 -5.079 -0.683 1.00 95.38 87 VAL A O 1
ATOM 658 N N . SER A 1 88 ? -6.403 -5.293 1.497 1.00 95.00 88 SER A N 1
ATOM 659 C CA . SER A 1 88 ? -7.427 -6.281 1.837 1.00 95.00 88 SER A CA 1
ATOM 660 C C . SER A 1 88 ? -7.940 -6.104 3.254 1.00 95.00 88 SER A C 1
ATOM 662 O O . SER A 1 88 ? -7.276 -5.536 4.121 1.00 95.00 88 SER A O 1
ATOM 664 N N . GLU A 1 89 ? -9.099 -6.703 3.516 1.00 95.12 89 GLU A N 1
ATOM 665 C CA . GLU A 1 89 ? -9.418 -7.142 4.870 1.00 95.12 89 GLU A CA 1
ATOM 666 C C . GLU A 1 89 ? -8.261 -7.963 5.475 1.00 95.12 89 GLU A C 1
ATOM 668 O O . GLU A 1 89 ? -7.554 -8.658 4.738 1.00 95.12 89 GLU A O 1
ATOM 673 N N . PRO A 1 90 ? -8.105 -7.976 6.809 1.00 94.69 90 PRO A N 1
ATOM 674 C CA . PRO A 1 90 ? -7.106 -8.805 7.466 1.00 94.69 90 PRO A CA 1
ATOM 675 C C . PRO A 1 90 ? -7.254 -10.276 7.059 1.00 94.69 90 PRO A C 1
ATOM 677 O O . PRO A 1 90 ? -8.369 -10.813 7.005 1.00 94.69 90 PRO A O 1
ATOM 680 N N . ASN A 1 91 ? -6.131 -10.939 6.783 1.00 92.50 91 ASN A N 1
ATOM 681 C CA . ASN A 1 91 ? -6.135 -12.358 6.447 1.00 92.50 91 ASN A CA 1
ATOM 682 C C . ASN A 1 91 ? -6.605 -13.246 7.621 1.00 92.50 91 ASN A C 1
ATOM 684 O O . ASN A 1 91 ? -6.835 -12.785 8.741 1.00 92.50 91 ASN A O 1
ATOM 688 N N . ALA A 1 92 ? -6.749 -14.550 7.363 1.00 92.50 92 ALA A N 1
ATOM 689 C CA . ALA A 1 92 ? -7.247 -15.508 8.350 1.00 92.50 92 ALA A CA 1
ATOM 690 C C . ALA A 1 92 ? -6.393 -15.580 9.629 1.00 92.50 92 ALA A C 1
ATOM 692 O O . ALA A 1 92 ? -6.955 -15.762 10.704 1.00 92.50 92 ALA A O 1
ATOM 693 N N . GLU A 1 93 ? -5.071 -15.412 9.537 1.00 92.50 93 GLU A N 1
ATOM 694 C CA . GLU A 1 93 ? -4.196 -15.408 10.714 1.00 92.50 93 GLU A CA 1
ATOM 695 C C . GLU A 1 93 ? -4.389 -14.134 11.537 1.00 92.50 93 GLU A C 1
ATOM 697 O O . GLU A 1 93 ? -4.620 -14.216 12.738 1.00 92.50 93 GLU A O 1
ATOM 702 N N . LEU A 1 94 ? -4.422 -12.955 10.907 1.00 92.19 94 LEU A N 1
ATOM 703 C CA . LEU A 1 94 ? -4.706 -11.703 11.621 1.00 92.19 94 LEU A CA 1
ATOM 704 C C . LEU A 1 94 ? -6.100 -11.723 12.274 1.00 92.19 94 LEU A C 1
ATOM 706 O O . LEU A 1 94 ? -6.265 -11.228 13.386 1.00 92.19 94 LEU A O 1
ATOM 710 N N . LYS A 1 95 ? -7.092 -12.350 11.625 1.00 91.44 95 LYS A N 1
ATOM 711 C CA . LYS A 1 95 ? -8.449 -12.537 12.172 1.00 91.44 95 LYS A CA 1
ATOM 712 C C . LYS A 1 95 ? -8.485 -13.454 13.407 1.00 91.44 95 LYS A C 1
ATOM 714 O O . LYS A 1 95 ? -9.390 -13.299 14.223 1.00 91.44 95 LYS A O 1
ATOM 719 N N . LYS A 1 96 ? -7.519 -14.369 13.582 1.00 93.69 96 LYS A N 1
ATOM 720 C CA . LYS A 1 96 ? -7.375 -15.195 14.803 1.00 93.69 96 LYS A CA 1
ATOM 721 C C . LYS A 1 96 ? -6.780 -14.428 15.987 1.00 93.69 96 LYS A C 1
ATOM 723 O O . LYS A 1 96 ? -6.868 -14.919 17.107 1.00 93.69 96 LYS A O 1
ATOM 728 N N . HIS A 1 97 ? -6.222 -13.246 15.738 1.00 91.56 97 HIS A N 1
ATOM 729 C CA . HIS A 1 97 ? -5.551 -12.394 16.717 1.00 91.56 97 HIS A CA 1
ATOM 730 C C . HIS A 1 97 ? -6.285 -11.047 16.895 1.00 91.56 97 HIS A C 1
ATOM 732 O O . HIS A 1 97 ? -5.725 -9.979 16.609 1.00 91.56 97 HIS A O 1
ATOM 738 N N . PRO A 1 98 ? -7.562 -11.056 17.333 1.00 90.00 98 PRO A N 1
ATOM 739 C CA . PRO A 1 98 ? -8.367 -9.841 17.469 1.00 90.00 98 PRO A CA 1
ATOM 740 C C . PRO A 1 98 ? -7.765 -8.819 18.445 1.00 90.00 98 PRO A C 1
ATOM 742 O O . PRO A 1 98 ? -8.027 -7.624 18.311 1.00 90.00 98 PRO A O 1
ATOM 745 N N . GLU A 1 99 ? -6.920 -9.249 19.385 1.00 92.00 99 GLU A N 1
ATOM 746 C CA . GLU A 1 99 ? -6.174 -8.393 20.310 1.00 92.00 99 GLU A CA 1
ATOM 747 C C . GLU A 1 99 ? -5.229 -7.407 19.609 1.00 92.00 99 GLU A C 1
ATOM 749 O O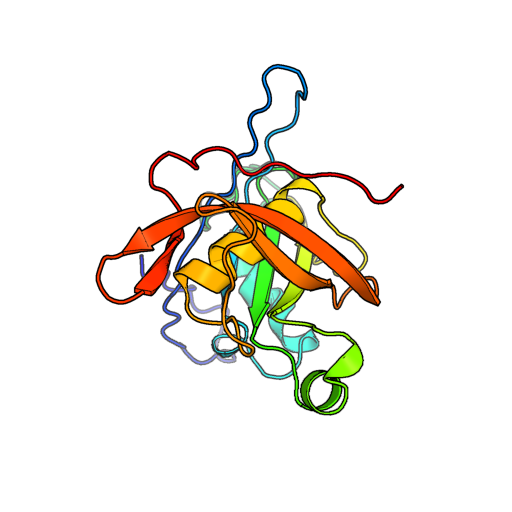 . GLU A 1 99 ? -4.944 -6.340 20.152 1.00 92.00 99 GLU A O 1
ATOM 754 N N . MET A 1 100 ? -4.776 -7.714 18.387 1.00 90.69 100 MET A N 1
ATOM 755 C CA . MET A 1 100 ? -3.963 -6.781 17.601 1.00 90.69 100 MET A CA 1
ATOM 756 C C . MET A 1 100 ? -4.792 -5.612 17.053 1.00 90.69 100 MET A C 1
ATOM 758 O O . MET A 1 100 ? -4.240 -4.553 16.739 1.00 90.69 100 MET A O 1
ATOM 762 N N . GLY A 1 101 ? -6.115 -5.783 16.942 1.00 91.88 101 GLY A N 1
ATOM 763 C CA . GLY A 1 101 ? -7.041 -4.754 16.473 1.00 91.88 101 GLY A CA 1
ATOM 764 C C . GLY A 1 101 ? -6.843 -4.349 15.012 1.00 91.88 101 GLY A C 1
ATOM 765 O O . GLY A 1 101 ? -7.192 -3.231 14.649 1.00 91.88 101 GLY A O 1
ATOM 766 N N . VAL A 1 102 ? -6.249 -5.208 14.176 1.00 95.00 102 VAL A N 1
ATOM 767 C CA . VAL A 1 102 ? -6.030 -4.906 12.753 1.00 95.00 102 VAL A CA 1
ATOM 768 C C . VAL A 1 102 ? -7.368 -4.854 12.022 1.00 95.00 102 VAL A C 1
ATOM 770 O O . VAL A 1 102 ? -8.143 -5.807 12.065 1.00 95.00 102 VAL A O 1
ATOM 773 N N . GLN A 1 103 ? -7.626 -3.743 11.337 1.00 95.06 103 GLN A N 1
ATOM 774 C CA . GLN A 1 103 ? -8.858 -3.511 10.576 1.00 95.06 103 GLN A CA 1
ATOM 775 C C . GLN A 1 103 ? -8.675 -3.728 9.077 1.00 95.06 103 GLN A C 1
ATOM 777 O O . GLN A 1 103 ? -9.642 -4.034 8.389 1.00 95.06 103 GLN A O 1
ATOM 782 N N . VAL A 1 104 ? -7.447 -3.570 8.583 1.00 95.94 104 VAL A N 1
ATOM 783 C CA . VAL A 1 104 ? -7.068 -3.707 7.175 1.00 95.94 104 VAL A CA 1
ATOM 784 C C . VAL A 1 104 ? -5.604 -4.142 7.092 1.00 95.94 104 VAL A C 1
ATOM 786 O O . VAL A 1 104 ? -4.797 -3.796 7.954 1.00 95.94 104 VAL A O 1
ATOM 789 N N . GLU A 1 105 ? -5.231 -4.886 6.060 1.00 95.88 105 GLU A N 1
ATOM 790 C CA . GLU A 1 105 ? -3.832 -5.142 5.720 1.00 95.88 105 GLU A CA 1
ATOM 791 C C . GLU A 1 105 ? -3.503 -4.581 4.336 1.00 95.88 105 GLU A C 1
ATOM 793 O O . GLU A 1 105 ? -4.371 -4.453 3.468 1.00 95.88 105 GLU A O 1
ATOM 798 N N . TYR A 1 106 ? -2.240 -4.224 4.119 1.00 96.56 106 TYR A N 1
ATOM 799 C CA . TYR A 1 106 ? -1.801 -3.725 2.827 1.00 96.56 106 TYR A CA 1
ATOM 800 C C . TYR A 1 106 ? -0.353 -4.085 2.504 1.00 96.56 106 TYR A C 1
ATOM 802 O O . TYR A 1 106 ? 0.491 -4.226 3.386 1.00 96.56 106 TYR A O 1
ATOM 810 N N . THR A 1 107 ? -0.076 -4.177 1.206 1.00 97.19 107 THR A N 1
ATOM 811 C CA . THR A 1 107 ? 1.248 -4.375 0.613 1.00 97.19 107 THR A CA 1
ATOM 812 C C . THR A 1 107 ? 1.575 -3.160 -0.251 1.00 97.19 107 THR A C 1
ATOM 814 O O . THR A 1 107 ? 0.871 -2.882 -1.219 1.00 97.19 107 THR A O 1
ATOM 817 N N . PHE A 1 108 ? 2.625 -2.420 0.082 1.00 96.31 108 PHE A N 1
ATOM 818 C CA . PHE A 1 108 ? 3.212 -1.400 -0.780 1.00 96.31 108 PHE A CA 1
ATOM 819 C C . PHE A 1 108 ? 4.110 -2.044 -1.842 1.00 96.31 108 PHE A C 1
ATOM 821 O O . PHE A 1 108 ? 4.829 -3.006 -1.565 1.00 96.31 108 PHE A O 1
ATOM 828 N N . VAL A 1 109 ? 4.070 -1.492 -3.052 1.00 97.19 109 VAL A N 1
ATOM 829 C CA . VAL A 1 109 ? 4.906 -1.907 -4.174 1.00 97.19 109 VAL A CA 1
ATOM 830 C C . VAL A 1 109 ? 5.434 -0.671 -4.894 1.00 97.19 109 VAL A C 1
ATOM 832 O O . VAL A 1 109 ? 4.659 0.163 -5.376 1.00 97.19 109 VAL A O 1
ATOM 835 N N . GLN A 1 110 ? 6.758 -0.557 -4.986 1.00 96.94 110 GLN A N 1
ATOM 836 C CA . GLN A 1 110 ? 7.418 0.441 -5.823 1.00 96.94 110 GLN A CA 1
ATOM 837 C C . GLN A 1 110 ? 7.684 -0.168 -7.200 1.00 96.94 110 GLN A C 1
ATOM 839 O O . GLN A 1 110 ? 8.296 -1.229 -7.307 1.00 96.94 110 GLN A O 1
ATOM 844 N N . ILE A 1 111 ? 7.237 0.517 -8.253 1.00 97.38 111 ILE A N 1
ATOM 845 C CA . ILE A 1 111 ? 7.432 0.066 -9.632 1.00 97.38 111 ILE A CA 1
ATOM 846 C C . ILE A 1 111 ? 8.524 0.909 -10.284 1.00 97.38 111 ILE A C 1
ATOM 848 O O . ILE A 1 111 ? 8.449 2.146 -10.282 1.00 97.38 111 ILE A O 1
ATOM 852 N N . GLY A 1 112 ? 9.542 0.239 -10.819 1.00 96.88 112 GLY A N 1
ATOM 853 C CA . GLY A 1 112 ? 10.589 0.845 -11.627 1.00 96.88 112 GLY A CA 1
ATOM 854 C C . GLY A 1 112 ? 9.999 1.479 -12.882 1.00 96.88 112 GLY A C 1
ATOM 855 O O . GLY A 1 112 ? 9.103 0.927 -13.514 1.00 96.88 112 GLY A O 1
ATOM 856 N N . VAL A 1 113 ? 10.452 2.684 -13.231 1.00 97.12 113 VAL A N 1
ATOM 857 C CA . VAL A 1 113 ? 9.974 3.366 -14.447 1.00 97.12 113 VAL A CA 1
ATOM 858 C C . VAL A 1 113 ? 10.700 2.824 -15.676 1.00 97.12 113 VAL A C 1
ATOM 860 O O . VAL A 1 113 ? 10.075 2.551 -16.691 1.00 97.12 113 VAL A O 1
ATOM 863 N N . ARG A 1 114 ? 12.025 2.664 -15.587 1.00 96.50 114 ARG A N 1
ATOM 864 C CA . ARG A 1 114 ? 12.892 2.300 -16.722 1.00 96.50 114 ARG A CA 1
ATOM 865 C C . ARG A 1 114 ? 13.006 0.807 -16.954 1.00 96.50 114 ARG A C 1
ATOM 867 O O . ARG A 1 114 ? 13.339 0.390 -18.055 1.00 96.50 114 ARG A O 1
ATOM 874 N N . ASP A 1 115 ? 12.806 0.035 -15.903 1.00 96.00 115 ASP A N 1
ATOM 875 C CA . ASP A 1 115 ? 13.112 -1.381 -15.842 1.00 96.00 115 ASP A CA 1
ATOM 876 C C . ASP A 1 115 ? 11.924 -2.164 -15.277 1.00 96.00 115 ASP A C 1
ATOM 878 O O . ASP A 1 115 ? 10.878 -1.608 -14.933 1.00 96.00 115 ASP A O 1
ATOM 882 N N . GLU A 1 116 ? 12.078 -3.480 -15.231 1.00 96.75 116 GLU A N 1
ATOM 883 C CA . GLU A 1 116 ? 11.055 -4.410 -14.750 1.00 96.75 116 GLU A CA 1
ATOM 884 C C . GLU A 1 116 ? 11.087 -4.565 -13.221 1.00 96.75 116 GLU A C 1
ATOM 886 O O . GLU A 1 116 ? 10.569 -5.539 -12.675 1.00 96.75 116 GLU A O 1
ATOM 891 N N . THR A 1 117 ? 11.706 -3.621 -12.503 1.00 97.38 117 THR A N 1
ATOM 892 C CA . THR A 1 117 ? 11.834 -3.703 -11.050 1.00 97.38 117 THR A CA 1
ATOM 893 C C . THR A 1 117 ? 10.463 -3.578 -10.387 1.00 97.38 117 THR A C 1
ATOM 895 O O . THR A 1 117 ? 9.747 -2.589 -10.562 1.00 97.38 117 THR A O 1
ATOM 898 N N . VAL A 1 118 ? 10.124 -4.572 -9.566 1.00 97.44 118 VAL A N 1
ATOM 899 C CA . VAL A 1 118 ? 8.940 -4.591 -8.700 1.00 97.44 118 VAL A CA 1
ATOM 900 C C . VAL A 1 118 ? 9.417 -4.822 -7.271 1.00 97.44 118 VAL A C 1
ATOM 902 O O . VAL A 1 118 ? 9.774 -5.940 -6.900 1.00 97.44 118 VAL A O 1
ATOM 905 N N . ASP A 1 119 ? 9.467 -3.756 -6.478 1.00 96.75 119 ASP A N 1
ATOM 906 C CA . ASP A 1 119 ? 10.048 -3.783 -5.137 1.00 96.75 119 ASP A CA 1
ATOM 907 C C . ASP A 1 119 ? 8.969 -3.861 -4.047 1.00 96.75 119 ASP A C 1
ATOM 909 O O . ASP A 1 119 ? 8.135 -2.963 -3.894 1.00 96.75 119 ASP A O 1
ATOM 913 N N . PHE A 1 120 ? 9.028 -4.949 -3.274 1.00 96.06 120 PHE A N 1
ATOM 914 C CA . PHE A 1 120 ? 8.152 -5.268 -2.143 1.00 96.06 120 PHE A CA 1
ATOM 915 C C . PHE A 1 120 ? 8.829 -5.074 -0.776 1.00 96.06 120 PHE A C 1
ATOM 917 O O . PHE A 1 120 ? 8.257 -5.462 0.239 1.00 96.06 120 PHE A O 1
ATOM 924 N N . SER A 1 121 ? 10.049 -4.543 -0.709 1.00 92.00 121 SER A N 1
ATOM 925 C CA . SER A 1 121 ? 10.812 -4.452 0.545 1.00 92.00 121 SER A CA 1
ATOM 926 C C . SER A 1 121 ? 10.437 -3.244 1.411 1.00 92.00 121 SER A C 1
ATOM 928 O O . SER A 1 121 ? 10.718 -3.218 2.610 1.00 92.00 121 SER A O 1
ATOM 930 N N . GLY A 1 122 ? 9.807 -2.234 0.811 1.00 89.44 122 GLY A N 1
ATOM 931 C CA . GLY A 1 122 ? 9.614 -0.930 1.432 1.00 89.44 122 GLY A CA 1
ATOM 932 C C . GLY A 1 122 ? 8.217 -0.649 1.981 1.00 89.44 122 GLY A C 1
ATOM 933 O O . GLY A 1 122 ? 7.280 -1.442 1.917 1.00 89.44 122 GLY A O 1
ATOM 934 N N . ASN A 1 123 ? 8.077 0.578 2.471 1.00 90.94 123 ASN A N 1
ATOM 935 C CA . ASN A 1 123 ? 6.807 1.251 2.702 1.00 90.94 123 ASN A CA 1
ATOM 936 C C . ASN A 1 123 ? 6.918 2.681 2.160 1.00 90.94 123 ASN A C 1
ATOM 938 O O . ASN A 1 123 ? 8.007 3.252 2.116 1.00 90.94 123 ASN A O 1
ATOM 942 N N . CYS A 1 124 ? 5.792 3.299 1.812 1.00 88.38 124 CYS A N 1
ATOM 943 C CA . CYS A 1 124 ? 5.742 4.723 1.512 1.00 88.38 124 CYS A CA 1
ATOM 944 C C . CYS A 1 124 ? 4.821 5.419 2.512 1.00 88.38 124 CYS A C 1
ATOM 946 O O . CYS A 1 124 ? 3.609 5.237 2.439 1.00 88.38 124 CYS A O 1
ATOM 948 N N . GLY A 1 125 ? 5.395 6.242 3.401 1.00 83.19 125 GLY A N 1
ATOM 949 C CA . GLY A 1 125 ? 4.656 6.974 4.443 1.00 83.19 125 GLY A CA 1
ATOM 950 C C . GLY A 1 125 ? 3.449 7.751 3.903 1.00 83.19 125 GLY A C 1
ATOM 951 O O . GLY A 1 125 ? 2.371 7.731 4.490 1.00 83.19 125 GLY A O 1
ATOM 952 N N . ASN A 1 126 ? 3.610 8.347 2.718 1.00 82.44 126 ASN A N 1
ATOM 953 C CA . ASN A 1 126 ? 2.549 9.097 2.052 1.00 82.44 126 ASN A CA 1
ATOM 954 C C . ASN A 1 126 ? 1.360 8.225 1.631 1.00 82.44 126 ASN A C 1
ATOM 956 O O . ASN A 1 126 ? 0.218 8.651 1.741 1.00 82.44 126 ASN A O 1
ATOM 960 N N . LEU A 1 127 ? 1.606 7.012 1.129 1.00 86.19 127 LEU A N 1
ATOM 961 C CA . LEU A 1 127 ? 0.518 6.117 0.730 1.00 86.19 127 LEU A CA 1
ATOM 962 C C . LEU A 1 127 ? -0.062 5.389 1.943 1.00 86.19 127 LEU A C 1
ATOM 964 O O . LEU A 1 127 ? -1.277 5.226 2.021 1.00 86.19 127 LEU A O 1
ATOM 968 N N . SER A 1 128 ? 0.773 5.001 2.914 1.00 88.69 128 SER A N 1
ATOM 969 C CA . SER A 1 128 ? 0.307 4.333 4.134 1.00 88.69 128 SER A CA 1
ATOM 970 C C . SER A 1 128 ? -0.649 5.199 4.942 1.00 88.69 128 SER A C 1
ATOM 972 O O . SER A 1 128 ? -1.599 4.677 5.514 1.00 88.69 128 SER A O 1
ATOM 974 N N . ALA A 1 129 ? -0.450 6.518 4.917 1.00 84.19 129 ALA 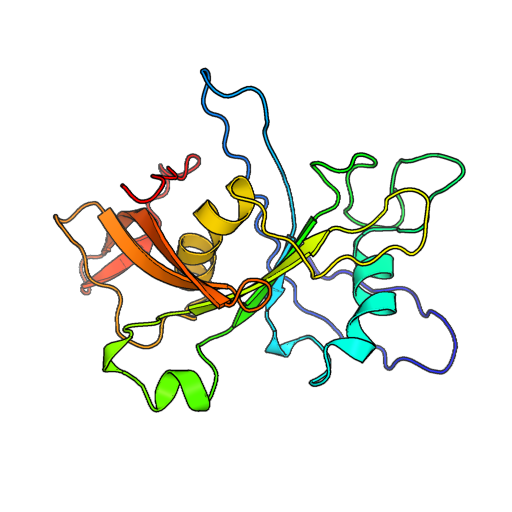A N 1
ATOM 975 C CA . ALA A 1 129 ? -1.373 7.473 5.507 1.00 84.19 129 ALA A CA 1
ATOM 976 C C . ALA A 1 129 ? -2.774 7.422 4.886 1.00 84.19 129 ALA A C 1
ATOM 978 O O . ALA A 1 129 ? -3.714 7.855 5.519 1.00 84.19 129 ALA A O 1
ATOM 979 N N . VAL A 1 130 ? -2.970 6.893 3.679 1.00 85.19 130 VAL A N 1
ATOM 980 C CA . VAL A 1 130 ? -4.289 6.898 3.021 1.00 85.19 130 VAL A CA 1
ATOM 981 C C . VAL A 1 130 ? -4.937 5.513 2.975 1.00 85.19 130 VAL A C 1
ATOM 983 O O . VAL A 1 130 ? -6.130 5.401 2.707 1.00 85.19 130 VAL A O 1
ATOM 986 N N . VAL A 1 131 ? -4.201 4.455 3.333 1.00 90.38 131 VAL A N 1
ATOM 987 C CA . VAL A 1 131 ? -4.717 3.073 3.369 1.00 90.38 131 VAL A CA 1
ATOM 988 C C . VAL A 1 131 ? -5.993 2.971 4.201 1.00 90.38 131 VAL A C 1
ATOM 990 O O . VAL A 1 131 ? -6.973 2.399 3.736 1.00 90.38 131 VAL A O 1
ATOM 993 N N . GLY A 1 132 ? -6.009 3.560 5.401 1.00 90.00 132 GLY A N 1
ATOM 994 C CA . GLY A 1 132 ? -7.180 3.510 6.276 1.00 90.00 132 GLY A CA 1
ATOM 995 C C . GLY A 1 132 ? -8.412 4.207 5.689 1.00 90.00 132 GLY A C 1
ATOM 996 O O . GLY A 1 132 ? -9.524 3.701 5.816 1.00 90.00 132 GLY A O 1
ATOM 997 N N . ALA A 1 133 ? -8.211 5.339 5.012 1.00 86.12 133 ALA A N 1
ATOM 998 C CA . ALA A 1 133 ? -9.275 6.088 4.346 1.00 86.12 133 ALA A CA 1
ATOM 999 C C . ALA A 1 133 ? -9.844 5.314 3.149 1.00 86.12 133 ALA A C 1
ATOM 1001 O O . ALA A 1 133 ? -11.057 5.181 3.028 1.00 86.12 133 ALA A O 1
ATOM 1002 N N . PHE A 1 134 ? -8.971 4.738 2.318 1.00 86.69 134 PHE A N 1
ATOM 1003 C CA . PHE A 1 134 ? -9.375 3.855 1.224 1.00 86.69 134 PHE A CA 1
ATOM 1004 C C . PHE A 1 134 ? -10.155 2.637 1.738 1.00 86.69 134 PHE A C 1
ATOM 1006 O O . PHE A 1 134 ? -11.208 2.307 1.209 1.00 86.69 134 PHE A O 1
ATOM 1013 N N . ALA A 1 135 ? -9.672 1.993 2.802 1.00 90.69 135 ALA A N 1
ATOM 1014 C CA . ALA A 1 135 ? -10.325 0.827 3.387 1.00 90.69 135 ALA A CA 1
ATOM 1015 C C . ALA A 1 135 ? -11.722 1.147 3.937 1.00 90.69 135 ALA A C 1
ATOM 1017 O O . ALA A 1 135 ? -12.626 0.321 3.822 1.00 90.69 135 ALA A O 1
ATOM 1018 N N . LEU A 1 136 ? -11.906 2.342 4.512 1.00 88.25 136 LEU A N 1
ATOM 1019 C CA . LEU A 1 136 ? -13.217 2.826 4.938 1.00 88.25 136 LEU A CA 1
ATOM 1020 C C . LEU A 1 136 ? -14.154 3.023 3.739 1.00 88.25 136 LEU A C 1
ATOM 1022 O O . LEU A 1 136 ? -15.265 2.499 3.759 1.00 88.25 136 LEU A O 1
ATOM 1026 N N . ASP A 1 137 ? -13.696 3.749 2.714 1.00 85.19 137 ASP A N 1
ATOM 1027 C CA . ASP A 1 137 ? -14.486 4.063 1.515 1.00 85.19 137 ASP A CA 1
ATOM 1028 C C . ASP A 1 137 ? -14.912 2.785 0.765 1.00 85.19 137 ASP A C 1
ATOM 1030 O O . ASP A 1 137 ? -16.030 2.696 0.261 1.00 85.19 137 ASP A O 1
ATOM 1034 N N . GLU A 1 138 ? -14.050 1.767 0.743 1.00 85.25 138 GLU A N 1
ATOM 1035 C CA . GLU A 1 138 ? -14.291 0.483 0.072 1.00 85.25 138 GLU A CA 1
ATOM 1036 C C . GLU A 1 138 ? -14.944 -0.578 0.979 1.00 85.25 138 GLU A C 1
ATOM 1038 O O . GLU A 1 138 ? -15.106 -1.727 0.567 1.00 85.25 138 GLU A O 1
ATOM 1043 N N . GLY A 1 139 ? -15.310 -0.228 2.218 1.00 87.56 139 GLY A N 1
ATOM 1044 C CA . GLY A 1 139 ? -16.003 -1.132 3.141 1.00 87.56 139 GLY A CA 1
ATOM 1045 C C . GLY A 1 139 ? -15.173 -2.331 3.621 1.00 87.56 139 GLY A C 1
ATOM 1046 O O . GLY A 1 139 ? -15.742 -3.354 3.986 1.00 87.56 139 GLY A O 1
ATOM 1047 N N . MET A 1 140 ? -13.841 -2.220 3.636 1.00 89.19 140 MET A N 1
ATOM 1048 C CA . MET A 1 140 ? -12.911 -3.296 4.024 1.00 89.19 140 MET A CA 1
ATOM 1049 C C . MET A 1 140 ? -12.658 -3.397 5.537 1.00 89.19 140 MET A C 1
ATOM 1051 O O . MET A 1 140 ? -11.985 -4.315 6.001 1.00 89.19 140 MET A O 1
ATOM 1055 N N . CYS A 1 141 ? -13.127 -2.435 6.330 1.00 86.81 141 CYS A N 1
ATOM 1056 C CA . CYS A 1 141 ? -12.858 -2.403 7.768 1.00 86.81 141 CYS A CA 1
ATOM 1057 C C . CYS A 1 141 ? -13.727 -3.425 8.523 1.00 86.81 141 CYS A C 1
ATOM 1059 O O . CYS A 1 141 ? -14.936 -3.244 8.661 1.00 86.81 141 CYS A O 1
ATOM 1061 N N . THR A 1 142 ? -13.108 -4.469 9.078 1.00 68.06 142 THR A N 1
ATOM 1062 C CA . THR A 1 142 ? -13.820 -5.649 9.615 1.00 68.06 142 THR A CA 1
ATOM 1063 C C . THR A 1 142 ? -14.419 -5.495 11.018 1.00 68.06 142 THR A C 1
ATOM 1065 O O . THR A 1 142 ? -15.403 -6.158 11.333 1.00 68.06 142 THR A O 1
ATOM 1068 N N . SER A 1 143 ? -13.856 -4.646 11.884 1.00 65.62 143 SER A N 1
ATOM 1069 C CA . SER A 1 143 ? -14.207 -4.573 13.321 1.00 65.62 143 SER A CA 1
ATOM 1070 C C . SER A 1 143 ? -15.099 -3.386 13.717 1.00 65.62 143 SER A C 1
ATOM 1072 O O . SER A 1 143 ? -15.259 -3.084 14.901 1.00 65.62 143 SER A O 1
ATOM 1074 N N . GLY A 1 144 ? -15.749 -2.754 12.735 1.00 69.62 144 GLY A N 1
ATOM 1075 C CA . GLY A 1 144 ? -16.616 -1.596 12.944 1.00 69.62 144 GLY A CA 1
ATOM 1076 C C . GLY A 1 144 ? -15.808 -0.322 13.186 1.00 69.62 144 GLY A C 1
ATOM 1077 O O . GLY A 1 144 ? -14.959 -0.237 14.071 1.00 69.62 144 GLY A O 1
ATOM 1078 N N . VAL A 1 145 ? -16.058 0.693 12.368 1.00 81.75 145 VAL A N 1
ATOM 1079 C CA . VAL A 1 145 ? -15.325 1.959 12.421 1.00 81.75 145 VAL A CA 1
ATOM 1080 C C . VAL A 1 145 ? -15.971 2.833 13.486 1.00 81.75 145 VAL A C 1
ATOM 1082 O O . VAL A 1 145 ? -17.169 3.105 13.428 1.00 81.75 145 VAL A O 1
ATOM 1085 N N . ARG A 1 146 ? -15.188 3.258 14.480 1.00 82.44 146 ARG A N 1
ATOM 1086 C CA . ARG A 1 146 ? -15.677 4.100 15.577 1.00 82.44 146 ARG A CA 1
ATOM 1087 C C . ARG A 1 146 ? -15.201 5.528 15.403 1.00 82.44 146 ARG A C 1
ATOM 1089 O O . ARG A 1 146 ? -14.065 5.775 15.002 1.00 82.44 146 ARG A O 1
ATOM 1096 N N . SER A 1 147 ? -16.076 6.468 15.732 1.00 83.38 147 SER A N 1
ATOM 1097 C CA . SER A 1 147 ? -15.682 7.863 15.859 1.00 83.38 147 SER A CA 1
ATOM 1098 C C . SER A 1 147 ? -14.949 8.076 17.184 1.00 83.38 147 SER A C 1
ATOM 1100 O O . SER A 1 147 ? -15.413 7.614 18.225 1.00 83.38 147 SER A O 1
ATOM 1102 N N . ASN A 1 148 ? -13.821 8.785 17.152 1.00 82.12 148 ASN A N 1
ATOM 1103 C CA . ASN A 1 148 ? -13.044 9.114 18.348 1.00 82.12 148 ASN A CA 1
ATOM 1104 C C . ASN A 1 148 ? -13.650 10.304 19.112 1.00 82.12 148 ASN A C 1
ATOM 1106 O O . ASN A 1 148 ? -13.668 10.324 20.337 1.00 82.12 148 ASN A O 1
ATOM 1110 N N . ASN A 1 149 ? -14.120 11.319 18.384 1.00 83.06 149 ASN A N 1
ATOM 1111 C CA . ASN A 1 149 ? -14.581 12.607 18.920 1.00 83.06 149 ASN A CA 1
ATOM 1112 C C . ASN A 1 149 ? -15.756 13.200 18.118 1.00 83.06 149 ASN A C 1
ATOM 1114 O O . ASN A 1 149 ? -15.954 14.412 18.099 1.00 83.06 149 ASN A O 1
ATOM 1118 N N . GLY A 1 150 ? -16.493 12.365 17.386 1.00 83.50 150 GLY A N 1
ATOM 1119 C CA . GLY A 1 150 ? -17.554 12.782 16.465 1.00 83.50 150 GLY A CA 1
ATOM 1120 C C . GLY A 1 150 ? -17.057 13.184 15.070 1.00 83.50 150 GLY A C 1
ATOM 1121 O O . GLY A 1 150 ? -17.836 13.127 14.123 1.00 83.50 150 GLY A O 1
ATOM 1122 N N . THR A 1 151 ? -15.775 13.537 14.910 1.00 85.50 151 THR A N 1
ATOM 1123 C CA . THR A 1 151 ? -15.247 14.148 13.673 1.00 85.50 151 THR A CA 1
ATOM 1124 C C . THR A 1 151 ? -14.045 13.430 13.067 1.00 85.50 151 THR A C 1
ATOM 1126 O O . THR A 1 151 ? -13.682 13.709 11.928 1.00 85.50 151 THR A O 1
ATOM 1129 N N . THR A 1 152 ? -13.424 12.495 13.787 1.00 87.56 152 THR A N 1
ATOM 1130 C CA . THR A 1 152 ? -12.277 11.706 13.309 1.00 87.56 152 THR A CA 1
ATOM 1131 C C . THR A 1 152 ? -12.437 10.228 13.646 1.00 87.56 152 THR A C 1
ATOM 1133 O O . THR A 1 152 ? -13.138 9.867 14.594 1.00 87.56 152 THR A O 1
ATOM 1136 N N . THR A 1 153 ? -11.772 9.372 12.876 1.00 90.00 153 THR A N 1
ATOM 1137 C CA . THR A 1 153 ? -11.592 7.950 13.190 1.00 90.00 153 THR A CA 1
ATOM 1138 C C . THR A 1 153 ? -10.129 7.570 13.045 1.00 90.00 153 THR A C 1
ATOM 1140 O O . THR A 1 153 ? -9.388 8.238 12.321 1.00 90.00 153 THR A O 1
ATOM 1143 N N . THR A 1 154 ? -9.728 6.495 13.714 1.00 90.69 154 THR A N 1
ATOM 1144 C CA . THR A 1 154 ? -8.415 5.877 13.553 1.00 90.69 154 THR A CA 1
ATOM 1145 C C . THR A 1 154 ? -8.597 4.481 12.982 1.00 90.69 154 THR A C 1
ATOM 1147 O O . THR A 1 154 ? -9.335 3.681 13.553 1.00 90.69 154 THR A O 1
ATOM 1150 N N . ILE A 1 155 ? -7.912 4.192 11.877 1.00 92.00 155 ILE A N 1
ATOM 1151 C CA . ILE A 1 155 ? -7.865 2.858 11.281 1.00 92.00 155 ILE A CA 1
ATOM 1152 C C . ILE A 1 155 ? -6.482 2.259 11.487 1.00 92.00 155 ILE A C 1
ATOM 1154 O O . ILE A 1 155 ? -5.472 2.847 11.084 1.00 92.00 155 ILE A O 1
ATOM 1158 N N . ARG A 1 156 ? -6.458 1.067 12.082 1.00 94.88 156 ARG A N 1
ATOM 1159 C CA . ARG A 1 156 ? -5.250 0.271 12.276 1.00 94.88 156 ARG A CA 1
ATOM 1160 C C . ARG A 1 156 ? -4.989 -0.635 11.080 1.00 94.88 156 ARG A C 1
ATOM 1162 O O . ARG A 1 156 ? -5.753 -1.564 10.808 1.00 94.88 156 ARG A O 1
ATOM 1169 N N . SER A 1 157 ? -3.873 -0.389 10.406 1.00 94.88 157 SER A N 1
ATOM 1170 C CA . SER A 1 157 ? -3.430 -1.113 9.216 1.00 94.88 157 SER A CA 1
ATOM 1171 C C . SER A 1 157 ? -2.216 -1.991 9.520 1.00 94.88 157 SER A C 1
ATOM 1173 O O . SER A 1 157 ? -1.286 -1.546 10.192 1.00 94.88 157 SER A O 1
ATOM 1175 N N . PHE A 1 158 ? -2.180 -3.213 8.992 1.00 97.00 158 PHE A N 1
ATOM 1176 C CA . PHE A 1 158 ? -0.984 -4.059 9.000 1.00 97.00 158 PHE A CA 1
ATOM 1177 C C . PHE A 1 158 ? -0.263 -3.981 7.650 1.00 97.00 158 PHE A C 1
ATOM 1179 O O . PHE A 1 158 ? -0.834 -4.311 6.613 1.00 97.00 158 PHE A O 1
ATOM 1186 N N . ASN A 1 159 ? 0.994 -3.544 7.653 1.00 97.06 159 ASN A N 1
ATOM 1187 C CA . ASN A 1 159 ? 1.845 -3.542 6.470 1.00 97.06 159 ASN A CA 1
ATOM 1188 C C . ASN A 1 159 ? 2.513 -4.915 6.314 1.00 97.06 159 ASN A C 1
ATOM 1190 O O . ASN A 1 159 ? 3.340 -5.302 7.142 1.00 97.06 159 ASN A O 1
ATOM 1194 N N . THR A 1 160 ? 2.203 -5.623 5.232 1.00 96.06 160 THR A N 1
ATOM 1195 C CA . THR A 1 160 ? 2.704 -6.980 4.968 1.00 96.06 160 THR A CA 1
ATOM 1196 C C . THR A 1 160 ? 4.174 -7.014 4.538 1.00 96.06 160 THR A C 1
ATOM 1198 O O . THR A 1 160 ? 4.843 -8.014 4.784 1.00 96.06 160 THR A O 1
ATOM 1201 N N . ASN A 1 161 ? 4.702 -5.935 3.946 1.00 93.88 161 ASN A N 1
ATOM 1202 C CA . ASN A 1 161 ? 6.110 -5.826 3.545 1.00 93.88 161 ASN A CA 1
ATOM 1203 C C . ASN A 1 161 ? 7.035 -5.805 4.765 1.00 93.88 161 ASN A C 1
ATOM 1205 O O . ASN A 1 161 ? 8.050 -6.492 4.823 1.00 93.88 161 ASN A O 1
ATOM 1209 N N . THR A 1 162 ? 6.674 -4.975 5.743 1.00 94.44 162 THR A N 1
ATOM 1210 C CA . THR A 1 162 ? 7.525 -4.606 6.884 1.00 94.44 162 THR A CA 1
ATOM 1211 C C . THR A 1 162 ? 7.093 -5.258 8.194 1.00 94.44 162 THR A C 1
ATOM 1213 O O . THR A 1 162 ? 7.798 -5.140 9.197 1.00 94.44 162 THR A O 1
ATOM 1216 N N . GLN A 1 163 ? 5.938 -5.933 8.195 1.00 94.56 163 GLN A N 1
ATOM 1217 C CA . GLN A 1 163 ? 5.302 -6.526 9.374 1.00 94.56 163 GLN A CA 1
ATOM 1218 C C . GLN A 1 163 ? 5.065 -5.495 10.488 1.00 94.56 163 GLN A C 1
ATOM 1220 O O . GLN A 1 163 ? 5.247 -5.768 11.676 1.00 94.56 163 GLN A O 1
ATOM 1225 N N . LYS A 1 164 ? 4.703 -4.266 10.102 1.00 94.12 164 LYS A N 1
ATOM 1226 C CA . LYS A 1 164 ? 4.450 -3.157 11.029 1.00 94.12 164 LYS A CA 1
ATOM 1227 C C . LYS A 1 164 ? 2.970 -2.823 11.106 1.00 94.12 164 LYS A C 1
ATOM 1229 O O . LYS A 1 164 ? 2.249 -2.891 10.115 1.00 94.12 164 LYS A O 1
ATOM 1234 N N . ILE A 1 165 ? 2.556 -2.409 12.297 1.00 95.12 165 ILE A N 1
ATOM 1235 C CA . ILE A 1 165 ? 1.241 -1.834 12.558 1.00 95.12 165 ILE A CA 1
ATOM 1236 C C . ILE A 1 165 ? 1.323 -0.323 12.379 1.00 95.12 165 ILE A C 1
ATOM 1238 O O . ILE A 1 165 ? 2.255 0.318 12.867 1.00 95.12 165 ILE A O 1
ATOM 1242 N N . ILE A 1 166 ? 0.350 0.228 11.666 1.00 92.50 166 ILE A N 1
ATOM 1243 C CA . ILE A 1 166 ? 0.267 1.638 11.315 1.00 92.50 166 ILE A CA 1
ATOM 1244 C C . ILE A 1 166 ? -1.142 2.135 11.624 1.00 92.50 166 ILE A C 1
ATOM 1246 O O . ILE A 1 166 ? -2.112 1.686 11.016 1.00 92.50 166 ILE A O 1
ATOM 1250 N N . ASP A 1 167 ? -1.238 3.100 12.534 1.00 92.31 167 ASP A N 1
ATOM 1251 C CA . ASP A 1 167 ? -2.496 3.749 12.888 1.00 92.31 167 ASP A CA 1
ATOM 1252 C C . ASP A 1 167 ? -2.616 5.065 12.118 1.00 92.31 167 ASP A C 1
ATOM 1254 O O . ASP A 1 167 ? -1.785 5.962 12.253 1.00 92.31 167 ASP A O 1
ATOM 1258 N N . THR A 1 168 ? -3.664 5.190 11.307 1.00 87.69 168 THR A N 1
ATOM 1259 C CA . THR A 1 168 ? -3.949 6.426 10.572 1.00 87.69 168 THR A CA 1
ATOM 1260 C C . THR A 1 168 ? -5.215 7.058 11.110 1.00 87.69 168 THR A C 1
ATOM 1262 O O . THR A 1 168 ? -6.256 6.409 11.145 1.00 87.69 168 THR A O 1
ATOM 1265 N N . THR A 1 169 ? -5.136 8.335 11.485 1.00 86.25 169 THR A N 1
ATOM 1266 C CA . THR A 1 169 ? -6.298 9.116 11.916 1.00 86.25 169 THR A CA 1
ATOM 1267 C C . THR A 1 169 ? -6.684 10.126 10.849 1.00 86.25 169 THR A C 1
ATOM 1269 O O . THR A 1 169 ? -5.844 10.914 10.421 1.00 86.25 169 THR A O 1
ATOM 1272 N N . PHE A 1 170 ? -7.950 10.131 10.442 1.00 81.94 170 PHE A N 1
ATOM 1273 C CA . PHE A 1 170 ? -8.455 11.056 9.429 1.00 81.94 170 PHE A CA 1
ATOM 1274 C C . PHE A 1 170 ? -9.888 11.520 9.736 1.00 81.94 170 PHE A C 1
ATOM 1276 O O . PHE A 1 170 ? -10.614 10.846 10.480 1.00 81.94 170 PHE A O 1
ATOM 1283 N N . PRO A 1 171 ? -10.298 12.690 9.212 1.00 83.75 171 PRO A N 1
ATOM 1284 C CA . PRO A 1 171 ? -11.642 13.206 9.431 1.00 83.75 171 PRO A CA 1
ATOM 1285 C C . PRO A 1 171 ? -12.746 12.371 8.772 1.00 83.75 171 PRO A C 1
ATOM 1287 O O . PRO A 1 171 ? -12.603 11.842 7.669 1.00 83.75 171 PRO A O 1
ATOM 1290 N N . ILE A 1 172 ? -13.886 12.312 9.449 1.00 85.69 172 ILE A N 1
ATOM 1291 C CA . ILE A 1 172 ? -15.082 11.570 9.052 1.00 85.69 172 ILE A CA 1
ATOM 1292 C C . ILE A 1 172 ? -16.335 12.421 9.247 1.00 85.69 172 ILE A C 1
ATOM 1294 O O . ILE A 1 172 ? -16.338 13.406 9.985 1.00 85.69 172 ILE A O 1
ATOM 1298 N N . THR A 1 173 ? -17.423 11.994 8.624 1.00 84.88 173 THR A N 1
ATOM 1299 C CA . THR A 1 173 ? -18.777 12.455 8.906 1.00 84.88 173 THR A CA 1
ATOM 1300 C C . THR A 1 173 ? -19.600 11.256 9.351 1.00 84.88 173 THR A C 1
ATOM 1302 O O . THR A 1 173 ? -19.520 10.184 8.754 1.00 84.88 173 THR A O 1
ATOM 1305 N N . THR A 1 174 ? -20.385 11.434 10.412 1.00 83.06 174 THR A N 1
ATOM 1306 C CA . THR A 1 174 ? -21.351 10.419 10.839 1.00 83.06 174 THR A CA 1
ATOM 1307 C C . THR A 1 174 ? -22.715 10.796 10.282 1.00 83.06 174 THR A C 1
ATOM 1309 O O . THR A 1 174 ? -23.191 11.907 10.512 1.00 83.06 174 THR A O 1
ATOM 1312 N N . THR A 1 175 ? -23.322 9.901 9.515 1.00 81.56 175 THR A N 1
ATOM 1313 C CA . THR A 1 175 ? -24.669 10.090 8.972 1.00 81.56 175 THR A CA 1
ATOM 1314 C C . THR A 1 175 ? -25.725 9.898 10.062 1.00 81.56 175 THR A C 1
ATOM 1316 O O . THR A 1 175 ? -25.458 9.336 11.125 1.00 81.56 175 THR A O 1
ATOM 1319 N N . SER A 1 176 ? -26.953 10.354 9.809 1.00 80.69 176 SER A N 1
ATOM 1320 C CA . SER A 1 176 ? -28.067 10.231 10.761 1.00 80.69 176 SER A CA 1
ATOM 1321 C C . SER A 1 176 ? -28.438 8.780 11.099 1.00 80.69 176 SER A C 1
ATOM 1323 O O . SER A 1 176 ? -28.958 8.531 12.181 1.00 80.69 176 SER A O 1
ATOM 1325 N N . ASP A 1 177 ? -28.138 7.823 10.214 1.00 79.81 177 ASP A N 1
ATOM 1326 C CA . ASP A 1 177 ? -28.286 6.378 10.440 1.00 79.81 177 ASP A CA 1
ATOM 1327 C C . ASP A 1 177 ? -27.060 5.732 11.120 1.00 79.81 177 ASP A C 1
ATOM 1329 O O . ASP A 1 177 ? -26.980 4.510 11.231 1.00 79.81 177 ASP A O 1
ATOM 1333 N N . GLY A 1 178 ? -26.107 6.540 11.600 1.00 76.31 178 GLY A N 1
ATOM 1334 C CA . GLY A 1 178 ? -24.960 6.094 12.393 1.00 76.31 178 GLY A CA 1
ATOM 1335 C C . GLY A 1 178 ? -23.793 5.526 11.583 1.00 76.31 178 GLY A C 1
ATOM 1336 O O . GLY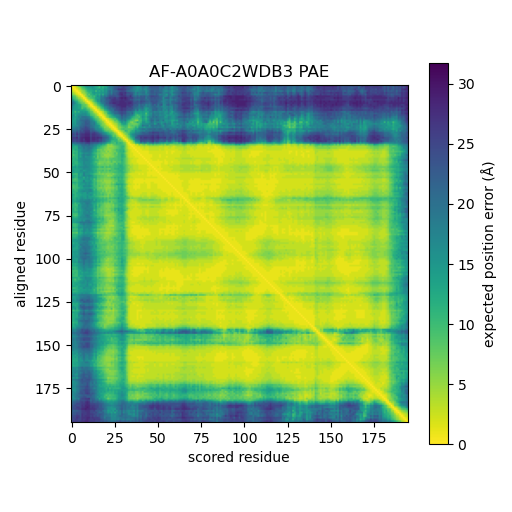 A 1 178 ? -22.853 4.993 12.176 1.00 76.31 178 GLY A O 1
ATOM 1337 N N . ARG A 1 179 ? -23.813 5.629 10.248 1.00 78.81 179 ARG A N 1
ATOM 1338 C CA . ARG A 1 179 ? -22.684 5.201 9.412 1.00 78.81 179 ARG A CA 1
ATOM 1339 C C . ARG A 1 179 ? -21.563 6.223 9.480 1.00 78.81 179 ARG A C 1
ATOM 1341 O O . ARG A 1 179 ? -21.789 7.430 9.484 1.00 78.81 179 ARG A O 1
ATOM 1348 N N . VAL A 1 180 ? -20.337 5.719 9.489 1.00 79.31 180 VAL A N 1
ATOM 1349 C CA . VAL A 1 180 ? -19.132 6.538 9.418 1.00 79.31 180 VAL A CA 1
ATOM 1350 C C . VAL A 1 180 ? -18.672 6.587 7.970 1.00 79.31 180 VAL A C 1
ATOM 1352 O O . VAL A 1 180 ? -18.319 5.559 7.399 1.00 79.31 180 VAL A O 1
ATOM 1355 N N . LEU A 1 181 ? -18.675 7.782 7.392 1.00 78.25 181 LEU A N 1
ATOM 1356 C CA . LEU A 1 181 ? -18.166 8.058 6.054 1.00 78.25 181 LEU A CA 1
ATOM 1357 C C . LEU A 1 181 ? -16.932 8.945 6.163 1.00 78.25 181 LEU A C 1
ATOM 1359 O O . LEU A 1 181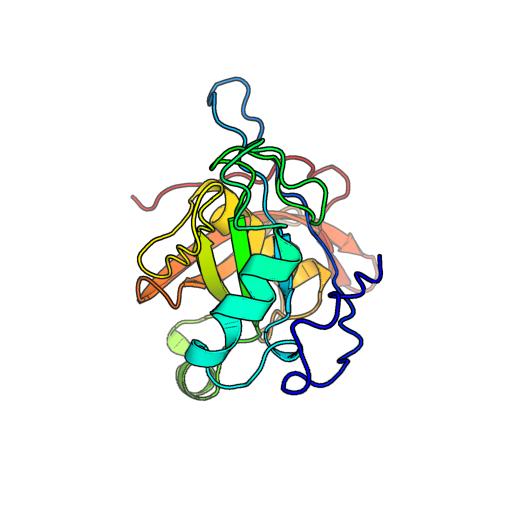 ? -16.807 9.736 7.100 1.00 78.25 181 LEU A O 1
ATOM 1363 N N . ARG A 1 182 ? -16.021 8.865 5.198 1.00 77.25 182 ARG A N 1
ATOM 1364 C CA . ARG A 1 182 ? -14.946 9.850 5.100 1.00 77.25 182 ARG A CA 1
ATOM 1365 C C . ARG A 1 182 ? -15.537 11.240 4.818 1.00 77.25 182 ARG A C 1
ATOM 1367 O O . ARG A 1 182 ? -16.453 11.374 4.014 1.00 77.25 182 ARG A O 1
ATOM 1374 N N . SER A 1 183 ? -15.033 12.277 5.493 1.00 65.44 183 SER A N 1
ATOM 1375 C CA . SER A 1 183 ? -15.533 13.651 5.304 1.00 65.44 183 SER A CA 1
ATOM 1376 C C . SER A 1 183 ? -15.133 14.193 3.926 1.00 65.44 183 SER A C 1
ATOM 1378 O O . SER A 1 183 ? -13.968 14.089 3.546 1.00 65.44 183 SER A O 1
ATOM 1380 N N . GLU A 1 184 ? -16.046 14.839 3.192 1.00 56.50 184 GLU A N 1
ATOM 1381 C CA . GLU A 1 184 ? -15.751 15.447 1.877 1.00 56.50 184 GLU A CA 1
ATOM 1382 C C . GLU A 1 184 ? -14.661 16.537 1.930 1.00 56.50 184 GLU A C 1
ATOM 1384 O O . GLU A 1 184 ? -14.028 16.836 0.918 1.00 56.50 184 GLU A O 1
ATOM 1389 N N . GLN A 1 185 ? -14.380 17.091 3.116 1.00 42.16 185 GLN A N 1
ATOM 1390 C CA . GLN A 1 185 ? -13.308 18.071 3.338 1.00 42.16 185 GLN A CA 1
ATOM 1391 C C . GLN A 1 185 ? -11.901 17.438 3.379 1.00 42.16 185 GLN A C 1
ATOM 1393 O O . GLN A 1 185 ? -10.905 18.154 3.387 1.00 42.16 185 GLN A O 1
ATOM 1398 N N . THR A 1 186 ? -11.787 16.104 3.369 1.00 45.78 186 THR A N 1
ATOM 1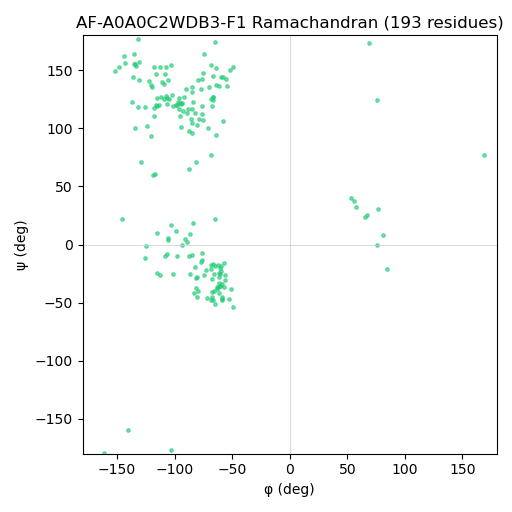399 C CA . THR A 1 186 ? -10.505 15.373 3.437 1.00 45.78 186 THR A CA 1
ATOM 1400 C C . THR A 1 186 ? -9.880 15.140 2.069 1.00 45.78 186 THR A C 1
ATOM 1402 O O . THR A 1 186 ? -9.702 14.008 1.615 1.00 45.78 186 THR A O 1
ATOM 1405 N N . ARG A 1 187 ? -9.492 16.226 1.400 1.00 40.75 187 ARG A N 1
ATOM 1406 C CA . ARG A 1 187 ? -8.399 16.110 0.422 1.00 40.75 187 ARG A CA 1
ATOM 1407 C C . ARG A 1 187 ? -7.058 15.831 1.111 1.00 40.75 187 ARG A C 1
ATOM 1409 O O . ARG A 1 187 ? -6.196 15.219 0.490 1.00 40.75 187 ARG A O 1
ATOM 1416 N N . ASP A 1 188 ? -6.953 16.152 2.401 1.00 39.53 188 ASP A N 1
ATOM 1417 C CA . ASP A 1 188 ? -5.723 16.041 3.177 1.00 39.53 188 ASP A CA 1
ATOM 1418 C C . ASP A 1 188 ? -5.853 14.965 4.263 1.00 39.53 188 ASP A C 1
ATOM 1420 O O . ASP A 1 188 ? -6.721 15.019 5.139 1.00 39.53 188 ASP A O 1
ATOM 1424 N N . VAL A 1 189 ? -4.989 13.951 4.183 1.00 42.81 189 VAL A N 1
ATOM 1425 C CA . VAL A 1 189 ? -4.854 12.908 5.201 1.00 42.81 189 VAL A CA 1
ATOM 1426 C C . VAL A 1 189 ? -3.563 13.149 5.972 1.00 42.81 189 VAL A C 1
ATOM 1428 O O . VAL A 1 189 ? -2.494 13.258 5.377 1.00 42.81 189 VAL A O 1
ATOM 1431 N N . TYR A 1 190 ? -3.656 13.232 7.299 1.00 35.94 190 TYR A N 1
ATOM 1432 C CA . TYR A 1 190 ? -2.522 13.568 8.156 1.00 35.94 190 TYR A CA 1
ATOM 1433 C C . TYR A 1 190 ? -1.842 12.305 8.690 1.00 35.94 190 TYR A C 1
ATOM 1435 O O . TYR A 1 190 ? -2.449 11.494 9.390 1.00 35.94 190 TYR A O 1
ATOM 1443 N N . TRP A 1 191 ? -0.550 12.166 8.402 1.00 35.53 191 TRP A N 1
ATOM 1444 C CA . TRP A 1 191 ? 0.311 11.163 9.023 1.00 35.53 191 TRP A CA 1
ATOM 1445 C C . TRP A 1 191 ? 0.866 11.686 10.351 1.00 35.53 191 TRP A C 1
ATOM 1447 O O . TRP A 1 191 ? 1.429 12.780 10.398 1.00 35.53 191 TRP A O 1
ATOM 1457 N N . ARG A 1 192 ? 0.780 10.894 11.427 1.00 30.47 192 ARG A N 1
ATOM 1458 C CA . ARG A 1 192 ? 1.582 11.112 12.642 1.00 30.47 192 ARG A CA 1
ATOM 1459 C C . ARG A 1 192 ? 2.531 9.927 12.826 1.00 30.47 192 ARG A C 1
ATOM 1461 O O . ARG A 1 192 ? 2.039 8.810 12.972 1.00 30.47 192 ARG A O 1
ATOM 1468 N N . PRO A 1 193 ? 3.861 10.129 12.829 1.00 24.86 193 PRO A N 1
ATOM 1469 C CA . PRO A 1 193 ? 4.780 9.046 13.150 1.00 24.86 193 PRO A CA 1
ATOM 1470 C C . PRO A 1 193 ? 4.581 8.587 14.611 1.00 24.86 193 PRO A C 1
ATOM 1472 O O . PRO A 1 193 ? 4.173 9.400 15.450 1.00 24.86 193 PRO A O 1
ATOM 1475 N N . PRO A 1 194 ? 4.862 7.309 14.935 1.00 28.16 194 PRO A N 1
ATOM 1476 C CA . PRO A 1 194 ? 4.891 6.837 16.318 1.00 28.16 194 PRO A CA 1
ATOM 1477 C C . PRO A 1 194 ? 5.903 7.643 17.143 1.00 28.16 194 PRO A C 1
ATOM 1479 O O . PRO A 1 194 ? 6.942 8.039 16.611 1.00 28.16 194 PRO A O 1
ATOM 1482 N N . LYS A 1 195 ? 5.588 7.889 18.421 1.00 30.09 195 LYS A N 1
ATOM 1483 C CA . LYS A 1 195 ? 6.549 8.438 19.391 1.00 30.09 195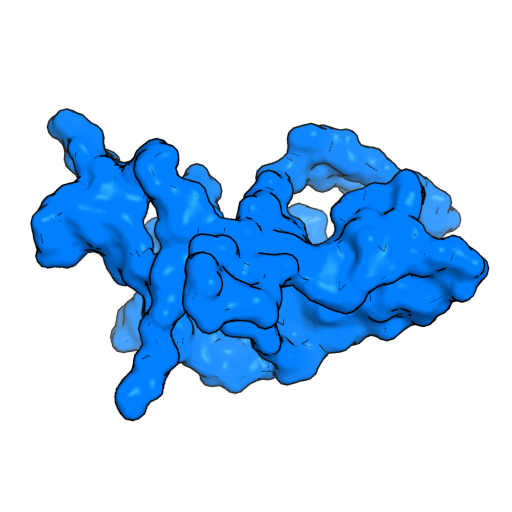 LYS A CA 1
ATOM 1484 C C . LYS A 1 195 ? 7.595 7.400 19.772 1.00 30.09 195 LYS A C 1
ATOM 1486 O O . LYS A 1 195 ? 7.210 6.213 19.865 1.00 30.09 195 LYS A O 1
#